Protein AF-A0A973PK80-F1 (afdb_monomer_lite)

Structure (mmCIF, N/CA/C/O backbone):
data_AF-A0A973PK80-F1
#
_entry.id   AF-A0A973PK80-F1
#
loop_
_atom_site.group_PDB
_atom_site.id
_atom_site.type_symbol
_atom_site.label_atom_id
_atom_site.label_alt_id
_atom_site.label_comp_id
_atom_site.label_asym_id
_atom_site.label_entity_id
_atom_site.label_seq_id
_atom_site.pdbx_PDB_ins_code
_atom_site.Cartn_x
_atom_site.Cartn_y
_atom_site.Cartn_z
_atom_site.occupancy
_atom_site.B_iso_or_equiv
_atom_site.auth_seq_id
_atom_site.auth_comp_id
_atom_site.auth_asym_id
_atom_site.auth_atom_id
_atom_site.pdbx_PDB_model_num
ATOM 1 N N . GLU A 1 1 ? 31.446 26.214 47.820 1.00 41.69 1 GLU A N 1
ATOM 2 C CA . GLU A 1 1 ? 30.271 26.637 47.046 1.00 41.69 1 GLU A CA 1
ATOM 3 C C . GLU A 1 1 ? 30.760 26.814 45.630 1.00 41.69 1 GLU A C 1
ATOM 5 O O . GLU A 1 1 ? 31.373 27.825 45.359 1.00 41.69 1 GLU A O 1
ATOM 10 N N . ASP A 1 2 ? 30.634 25.770 44.821 1.00 41.66 2 ASP A N 1
ATOM 11 C CA . ASP A 1 2 ? 30.845 25.788 43.370 1.00 41.66 2 ASP A CA 1
ATOM 12 C C . ASP A 1 2 ? 30.001 24.612 42.856 1.00 41.66 2 ASP A C 1
ATOM 14 O O . ASP A 1 2 ? 30.499 23.523 42.575 1.00 41.66 2 ASP A O 1
ATOM 18 N N . GLU A 1 3 ? 28.677 24.781 42.918 1.00 41.69 3 GLU A N 1
ATOM 19 C CA . GLU A 1 3 ? 27.760 23.924 42.171 1.00 41.69 3 GLU A CA 1
ATOM 20 C C . GLU A 1 3 ? 27.954 24.280 40.699 1.00 41.69 3 GLU A C 1
ATOM 22 O O . GLU A 1 3 ? 27.590 25.367 40.255 1.00 41.69 3 GLU A O 1
ATOM 27 N N . GLU A 1 4 ? 28.604 23.380 39.960 1.00 45.12 4 GLU A N 1
ATOM 28 C CA . GLU A 1 4 ? 28.603 23.399 38.505 1.00 45.12 4 GLU A CA 1
ATOM 29 C C . GLU A 1 4 ? 27.146 23.438 38.035 1.00 45.12 4 GLU A C 1
ATOM 31 O O . GLU A 1 4 ? 26.411 22.455 38.163 1.00 45.12 4 GLU A O 1
ATOM 36 N N . ASP A 1 5 ? 26.740 24.586 37.490 1.00 42.19 5 ASP A N 1
ATOM 37 C CA . ASP A 1 5 ? 25.541 24.742 36.678 1.00 42.19 5 ASP A CA 1
ATOM 38 C C . ASP A 1 5 ? 25.636 23.769 35.492 1.00 42.19 5 ASP A C 1
ATOM 40 O O . ASP A 1 5 ? 26.092 24.099 34.393 1.00 42.19 5 ASP A O 1
ATOM 44 N N . LEU A 1 6 ? 25.206 22.527 35.719 1.00 44.28 6 LEU A N 1
ATOM 45 C CA . LEU A 1 6 ? 24.875 21.573 34.676 1.00 44.28 6 LEU A CA 1
ATOM 46 C C . LEU A 1 6 ? 23.683 22.154 33.920 1.00 44.28 6 LEU A C 1
ATOM 48 O O . LEU A 1 6 ? 22.523 21.897 34.241 1.00 44.28 6 LEU A O 1
ATOM 52 N N . VAL A 1 7 ? 23.987 22.974 32.914 1.00 46.16 7 VAL A N 1
ATOM 53 C CA . VAL A 1 7 ? 23.020 23.473 31.942 1.00 46.16 7 VAL A CA 1
ATOM 54 C C . VAL A 1 7 ? 22.271 22.261 31.398 1.00 46.16 7 VAL A C 1
ATOM 56 O O . VAL A 1 7 ? 22.824 21.434 30.673 1.00 46.16 7 VAL A O 1
ATOM 59 N N . SER A 1 8 ? 21.010 22.119 31.804 1.00 47.19 8 SER A N 1
ATOM 60 C CA . SER A 1 8 ? 20.150 21.035 31.353 1.00 47.19 8 SER A CA 1
ATOM 61 C C . SER A 1 8 ? 19.914 21.186 29.851 1.00 47.19 8 SER A C 1
ATOM 63 O O . SER A 1 8 ? 19.040 21.929 29.410 1.00 47.19 8 SER A O 1
ATOM 65 N N . PHE A 1 9 ? 20.681 20.444 29.052 1.00 51.16 9 PHE A N 1
ATOM 66 C CA . PHE A 1 9 ? 20.492 20.312 27.603 1.00 51.16 9 PHE A CA 1
ATOM 67 C C . PHE A 1 9 ? 19.142 19.661 27.227 1.00 51.16 9 PHE A C 1
ATOM 69 O O . PHE A 1 9 ? 18.830 19.536 26.046 1.00 51.16 9 PHE A O 1
ATOM 76 N N . GLY A 1 10 ? 18.335 19.233 28.207 1.00 47.72 10 GLY A N 1
ATOM 77 C CA . GLY A 1 10 ? 17.053 18.556 27.995 1.00 47.72 10 GLY A CA 1
ATOM 78 C C . GLY A 1 10 ? 15.834 19.477 27.887 1.00 47.72 10 GLY A C 1
ATOM 79 O O . GLY A 1 10 ? 14.754 19.008 27.531 1.00 47.72 10 GLY A O 1
ATOM 80 N N . ALA A 1 11 ? 15.958 20.775 28.180 1.00 49.78 11 ALA A N 1
ATOM 81 C CA . ALA A 1 11 ? 14.825 21.696 28.119 1.00 49.78 11 ALA A CA 1
ATOM 82 C C . ALA A 1 11 ? 14.540 22.134 26.667 1.00 49.78 11 ALA A C 1
ATOM 84 O O . ALA A 1 11 ? 14.967 23.201 26.237 1.00 49.78 11 ALA A O 1
ATOM 85 N N . GLY A 1 12 ? 13.821 21.300 25.904 1.00 65.00 12 GLY A N 1
ATOM 86 C CA . GLY A 1 12 ? 13.266 21.676 24.592 1.00 65.00 12 GLY A CA 1
ATOM 87 C C . GLY A 1 12 ? 13.396 20.652 23.461 1.00 65.00 12 GLY A C 1
ATOM 88 O O . GLY A 1 12 ? 12.870 20.902 22.379 1.00 65.00 12 GLY A O 1
ATOM 89 N N . PHE A 1 13 ? 14.054 19.510 23.680 1.00 70.94 13 PHE A N 1
ATOM 90 C CA . PHE A 1 13 ? 14.245 18.480 22.649 1.00 70.94 13 PHE A CA 1
ATOM 91 C C . PHE A 1 13 ? 13.434 17.211 22.958 1.00 70.94 13 PHE A C 1
ATOM 93 O O . PHE A 1 13 ? 13.422 16.750 24.096 1.00 70.94 13 PHE A O 1
ATOM 100 N N . GLU A 1 14 ? 12.769 16.633 21.945 1.00 74.25 14 GLU A N 1
ATOM 101 C CA . GLU A 1 14 ? 11.955 15.404 22.083 1.00 74.25 14 GLU A CA 1
ATOM 102 C C . GLU A 1 14 ? 12.816 14.148 22.334 1.00 74.25 14 GLU A C 1
ATOM 104 O O . GLU A 1 14 ? 12.336 13.168 22.905 1.00 74.25 14 GLU A O 1
ATOM 109 N N . SER A 1 15 ? 14.091 14.158 21.927 1.00 83.75 15 SER A N 1
ATOM 110 C CA . SER A 1 15 ? 15.011 13.028 22.081 1.00 83.75 15 SER A CA 1
ATOM 111 C C . SER A 1 15 ? 16.488 13.451 22.068 1.00 83.75 15 SER A C 1
ATOM 113 O O . SER A 1 15 ? 16.835 14.548 21.626 1.00 83.75 15 SER A O 1
ATOM 115 N N . VAL A 1 16 ? 17.386 12.547 22.489 1.00 88.62 16 VAL A N 1
ATOM 116 C CA . VAL A 1 16 ? 18.850 12.734 22.365 1.00 88.62 16 VAL A CA 1
ATOM 117 C C . VAL A 1 16 ? 19.260 12.943 20.904 1.00 88.62 16 VAL A C 1
ATOM 119 O O . VAL A 1 16 ? 20.138 13.753 20.617 1.00 88.62 16 VAL A O 1
ATOM 122 N N . LEU A 1 17 ? 18.607 12.246 19.968 1.00 87.88 17 LEU A N 1
ATOM 123 C CA . LEU A 1 17 ? 18.852 12.426 18.538 1.00 87.88 17 LEU A CA 1
ATOM 124 C C . LEU A 1 17 ? 18.519 13.858 18.098 1.00 87.88 17 LEU A C 1
ATOM 126 O O . LEU A 1 17 ? 19.308 14.465 17.377 1.00 87.88 17 LEU A O 1
ATOM 130 N N . ASP A 1 18 ? 17.391 14.406 18.555 1.00 85.25 18 ASP A N 1
ATOM 131 C CA . ASP A 1 18 ? 16.976 15.773 18.219 1.00 85.25 18 ASP A CA 1
ATOM 132 C C . ASP A 1 18 ? 17.912 16.821 18.821 1.00 85.25 18 ASP A C 1
ATOM 134 O O . ASP A 1 18 ? 18.263 17.783 18.139 1.00 85.25 18 ASP A O 1
ATOM 138 N N . ALA A 1 19 ? 18.382 16.599 20.052 1.00 89.12 19 ALA A N 1
ATOM 139 C CA . ALA A 1 19 ? 19.352 17.474 20.710 1.00 89.12 19 ALA A CA 1
ATOM 140 C C . ALA A 1 19 ? 20.706 17.510 19.977 1.00 89.12 19 ALA A C 1
ATOM 142 O O . ALA A 1 19 ? 21.342 18.558 19.886 1.00 89.12 19 ALA A O 1
ATOM 143 N N . LEU A 1 20 ? 21.149 16.376 19.421 1.00 91.44 20 LEU A N 1
ATOM 144 C CA . LEU A 1 20 ? 22.439 16.265 18.731 1.00 91.44 20 LEU A CA 1
ATOM 145 C C . LEU A 1 20 ? 22.381 16.613 17.238 1.00 91.44 20 LEU A C 1
ATOM 147 O O . LEU A 1 20 ? 23.423 16.844 16.621 1.00 91.44 20 LEU A O 1
ATOM 151 N N . ARG A 1 21 ? 21.188 16.676 16.639 1.00 89.38 21 ARG A N 1
ATOM 152 C CA . ARG A 1 21 ? 20.994 16.939 15.205 1.00 89.38 21 ARG A CA 1
ATOM 153 C C . ARG A 1 21 ? 21.652 18.231 14.687 1.00 89.38 21 ARG A C 1
ATOM 155 O O . ARG A 1 21 ? 22.149 18.188 13.563 1.00 89.38 21 ARG A O 1
ATOM 162 N N . PRO A 1 22 ? 21.695 19.355 15.435 1.00 89.62 22 PRO A N 1
ATOM 163 C CA . PRO A 1 22 ? 22.403 20.564 14.998 1.00 89.62 22 PRO A CA 1
ATOM 164 C C . PRO A 1 22 ? 23.932 20.433 15.041 1.00 89.62 22 PRO A C 1
ATOM 166 O O . PRO A 1 22 ? 24.628 21.201 14.383 1.00 89.62 22 PRO A O 1
ATOM 169 N N . LEU A 1 23 ? 24.450 19.489 15.834 1.00 92.06 23 LEU A N 1
ATOM 170 C CA . LEU A 1 23 ? 25.879 19.332 16.119 1.00 92.06 23 LEU A CA 1
ATOM 171 C C . LEU A 1 23 ? 26.538 18.242 15.269 1.00 92.06 23 LEU A C 1
ATOM 173 O O . LEU A 1 23 ? 27.742 18.296 15.024 1.00 92.06 23 LEU A O 1
ATOM 177 N N . LEU A 1 24 ? 25.769 17.243 14.831 1.00 91.94 24 LEU A N 1
ATOM 178 C CA . LEU A 1 24 ? 26.279 16.076 14.118 1.00 91.94 24 LEU A CA 1
ATOM 179 C C . LEU A 1 24 ? 25.750 16.003 12.680 1.00 91.94 24 LEU A C 1
ATOM 181 O O . LEU A 1 24 ? 24.584 16.316 12.423 1.00 91.94 24 LEU A O 1
ATOM 185 N N . PRO A 1 25 ? 26.565 15.524 11.722 1.00 87.94 25 PRO A N 1
ATOM 186 C CA . PRO A 1 25 ? 26.085 15.275 10.373 1.00 87.94 25 PRO A CA 1
ATOM 187 C C . PRO A 1 25 ? 25.025 14.170 10.393 1.00 87.94 25 PRO A C 1
ATOM 189 O O . PRO A 1 25 ? 25.272 13.053 10.845 1.00 87.94 25 PRO A O 1
ATOM 192 N N . THR A 1 26 ? 23.850 14.461 9.841 1.00 86.00 26 THR A N 1
ATOM 193 C CA . THR A 1 26 ? 22.783 13.474 9.667 1.00 86.00 26 THR A CA 1
ATOM 194 C C . THR A 1 26 ? 22.834 12.867 8.269 1.00 86.00 26 THR A C 1
ATOM 196 O O . THR A 1 26 ? 22.989 13.560 7.263 1.00 86.00 26 THR A O 1
ATOM 199 N N . ARG A 1 27 ? 22.726 11.538 8.199 1.00 86.31 27 ARG A N 1
ATOM 200 C CA . ARG A 1 27 ? 22.694 10.776 6.946 1.00 86.31 27 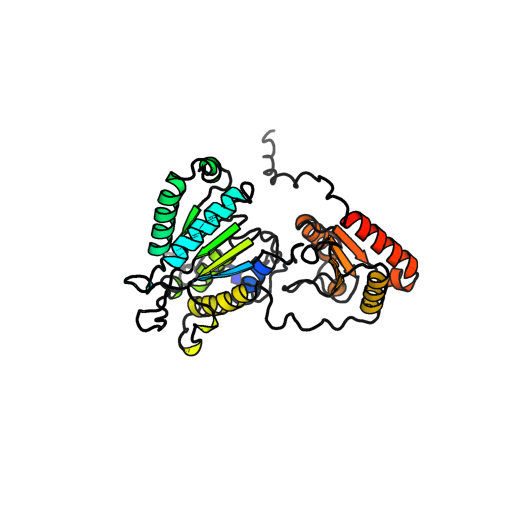ARG A CA 1
ATOM 201 C C . ARG A 1 27 ? 21.333 10.089 6.840 1.00 86.31 27 ARG A C 1
ATOM 203 O O . ARG A 1 27 ? 21.115 9.108 7.545 1.00 86.31 27 ARG A O 1
ATOM 210 N N . PRO A 1 28 ? 20.406 10.602 6.016 1.00 83.19 28 PRO A N 1
ATOM 211 C CA . PRO A 1 28 ? 19.102 9.978 5.874 1.00 83.19 28 PRO A CA 1
ATOM 212 C C . PRO A 1 28 ? 19.219 8.683 5.057 1.00 83.19 28 PRO A C 1
ATOM 214 O O . PRO A 1 28 ? 19.959 8.612 4.071 1.00 83.19 28 PRO A O 1
ATOM 217 N N . LEU A 1 29 ? 18.498 7.650 5.493 1.00 87.62 29 LEU A N 1
ATOM 218 C CA . LEU A 1 29 ? 18.355 6.395 4.761 1.00 87.62 29 LEU A CA 1
ATOM 219 C C . LEU A 1 29 ? 17.142 6.520 3.841 1.00 87.62 29 LEU A C 1
ATOM 221 O O . LEU A 1 29 ? 16.004 6.408 4.283 1.00 87.62 29 LEU A O 1
ATOM 225 N N . ASN A 1 30 ? 17.400 6.794 2.565 1.00 86.06 30 ASN A N 1
ATOM 226 C CA . ASN A 1 30 ? 16.340 7.167 1.626 1.00 86.06 30 ASN A CA 1
ATOM 227 C C . ASN A 1 30 ? 15.716 5.975 0.898 1.00 86.06 30 ASN A C 1
ATOM 229 O O . ASN A 1 30 ? 14.729 6.148 0.204 1.00 86.06 30 ASN A O 1
ATOM 233 N N . TRP A 1 31 ? 16.281 4.776 0.990 1.00 86.62 31 TRP A N 1
ATOM 234 C CA . TRP A 1 31 ? 15.744 3.624 0.270 1.00 86.62 31 TRP A CA 1
ATOM 235 C C . TRP A 1 31 ? 14.711 2.899 1.125 1.00 86.62 31 TRP A C 1
ATOM 237 O O . TRP A 1 31 ? 15.012 2.479 2.243 1.00 86.62 31 TRP A O 1
ATOM 247 N N . HIS A 1 32 ? 13.505 2.734 0.587 1.00 88.56 32 HIS A N 1
ATOM 248 C CA . HIS A 1 32 ? 12.451 1.957 1.230 1.00 88.56 32 HIS A CA 1
ATOM 249 C C . HIS A 1 32 ? 12.506 0.501 0.780 1.00 88.56 32 HIS A C 1
ATOM 251 O O . HIS A 1 32 ? 12.448 0.225 -0.413 1.00 88.56 32 HIS A O 1
ATOM 257 N N . TYR A 1 33 ? 12.583 -0.434 1.730 1.00 86.38 33 TYR A N 1
ATOM 258 C CA . TYR A 1 33 ? 12.758 -1.862 1.435 1.00 86.38 33 TYR A CA 1
ATOM 259 C C . TYR A 1 33 ? 11.607 -2.757 1.884 1.00 86.38 33 TYR A C 1
ATOM 261 O O . TYR A 1 33 ? 11.623 -3.942 1.555 1.00 86.38 33 TYR A O 1
ATOM 269 N N . ARG A 1 34 ? 10.644 -2.231 2.643 1.00 87.81 34 ARG A N 1
ATOM 270 C CA . ARG A 1 34 ? 9.600 -3.046 3.275 1.00 87.81 34 ARG A CA 1
ATOM 271 C C . ARG A 1 34 ? 8.485 -3.426 2.312 1.00 87.81 34 ARG A C 1
ATOM 273 O O . ARG A 1 34 ? 8.057 -4.574 2.285 1.00 87.81 34 ARG A O 1
ATOM 280 N N . SER A 1 35 ? 7.979 -2.445 1.575 1.00 91.69 35 SER A N 1
ATOM 281 C CA . SER A 1 35 ? 6.803 -2.637 0.733 1.00 91.69 35 SER A CA 1
ATOM 282 C C . SER A 1 35 ? 7.201 -3.292 -0.582 1.00 91.69 35 SER A C 1
ATOM 284 O O . SER A 1 35 ? 8.156 -2.869 -1.227 1.00 91.69 35 SER A O 1
ATOM 286 N N . ARG A 1 36 ? 6.438 -4.308 -0.978 1.00 91.75 36 ARG A N 1
ATOM 287 C CA . ARG A 1 36 ? 6.562 -5.011 -2.258 1.00 91.75 36 ARG A CA 1
ATOM 288 C C . ARG A 1 36 ? 6.049 -4.186 -3.437 1.00 91.75 36 ARG A C 1
ATOM 290 O O . ARG A 1 36 ? 6.305 -4.521 -4.587 1.00 91.75 36 ARG A O 1
ATOM 297 N N . ASP A 1 37 ? 5.311 -3.127 -3.137 1.00 92.50 37 ASP A N 1
ATOM 298 C CA . ASP A 1 37 ? 4.784 -2.181 -4.099 1.00 92.50 37 ASP A CA 1
ATOM 299 C C . ASP A 1 37 ? 4.819 -0.780 -3.485 1.00 92.50 37 ASP A C 1
ATOM 301 O O . ASP A 1 37 ? 4.370 -0.555 -2.354 1.00 92.50 37 ASP A O 1
ATOM 305 N N . GLU A 1 38 ? 5.379 0.171 -4.223 1.00 92.44 38 GLU A N 1
ATOM 306 C CA . GLU A 1 38 ? 5.510 1.559 -3.789 1.00 92.44 38 GLU A CA 1
ATOM 307 C C . GLU A 1 38 ? 4.178 2.234 -3.444 1.00 92.44 38 GLU A C 1
ATOM 309 O O . GLU A 1 38 ? 4.178 3.144 -2.617 1.00 92.44 38 GLU A O 1
ATOM 314 N N . ARG A 1 39 ? 3.032 1.787 -3.982 1.00 93.62 39 ARG A N 1
ATOM 315 C CA . ARG A 1 39 ? 1.720 2.376 -3.660 1.00 93.62 39 ARG A CA 1
ATOM 316 C C . ARG A 1 39 ? 1.372 2.267 -2.176 1.00 93.62 39 ARG A C 1
ATOM 318 O O . ARG A 1 39 ? 0.585 3.070 -1.681 1.00 93.62 39 ARG A O 1
ATOM 325 N N . LEU A 1 40 ? 1.969 1.328 -1.443 1.00 94.62 40 LEU A N 1
ATOM 326 C CA . LEU A 1 40 ? 1.780 1.200 0.008 1.00 94.62 40 LEU A CA 1
ATOM 327 C C . LEU A 1 40 ? 2.495 2.292 0.812 1.00 94.62 40 LEU A C 1
ATOM 329 O O . LEU A 1 40 ? 2.161 2.514 1.971 1.00 94.62 40 LEU A O 1
ATOM 333 N N . VAL A 1 41 ? 3.477 2.973 0.219 1.00 93.44 41 VAL A N 1
ATOM 334 C CA . VAL A 1 41 ? 4.292 3.989 0.899 1.00 93.44 41 VAL A CA 1
ATOM 335 C C . VAL A 1 41 ? 4.278 5.341 0.186 1.00 93.44 41 VAL A C 1
ATOM 337 O O . VAL A 1 41 ? 4.634 6.335 0.806 1.00 93.44 41 VAL A O 1
ATOM 340 N N . ALA A 1 42 ? 3.849 5.428 -1.076 1.00 92.62 42 ALA A N 1
ATOM 341 C CA . ALA A 1 42 ? 3.925 6.656 -1.870 1.00 92.62 42 ALA A CA 1
ATOM 342 C C . ALA A 1 42 ? 3.165 7.821 -1.219 1.00 92.62 42 ALA A C 1
ATOM 344 O O . ALA A 1 42 ? 3.730 8.903 -1.078 1.00 92.62 42 ALA A O 1
ATOM 345 N N . PHE A 1 43 ? 1.956 7.571 -0.706 1.00 93.75 43 PHE A N 1
ATOM 346 C CA . PHE A 1 43 ? 1.193 8.569 0.050 1.00 93.75 43 PHE A CA 1
ATOM 347 C C . PHE A 1 43 ? 1.974 9.113 1.252 1.00 93.75 43 PHE A C 1
ATOM 349 O O . PHE A 1 43 ? 2.135 10.322 1.414 1.00 93.75 43 PHE A O 1
ATOM 356 N N . SER A 1 44 ? 2.509 8.212 2.076 1.00 93.00 44 SER A N 1
ATOM 357 C CA . SER A 1 44 ? 3.341 8.558 3.226 1.00 93.00 44 SER A CA 1
ATOM 358 C C . SER A 1 44 ? 4.605 9.303 2.813 1.00 93.00 44 SER A C 1
ATOM 360 O O . SER A 1 44 ? 4.984 10.279 3.455 1.00 93.00 44 SER A O 1
ATOM 362 N N . ASN A 1 45 ? 5.259 8.863 1.738 1.00 92.25 45 ASN A N 1
ATOM 363 C CA . ASN A 1 45 ? 6.460 9.488 1.205 1.00 92.25 45 ASN A CA 1
ATOM 364 C C . ASN A 1 45 ? 6.198 10.953 0.845 1.00 92.25 45 ASN A C 1
ATOM 366 O O . ASN A 1 45 ? 6.943 11.828 1.275 1.00 92.25 45 ASN A O 1
ATOM 370 N N . GLU A 1 46 ? 5.109 11.220 0.130 1.00 91.44 46 GLU A N 1
ATOM 371 C CA . GLU A 1 46 ? 4.691 12.565 -0.257 1.00 91.44 46 GLU A CA 1
ATOM 372 C C . GLU A 1 46 ? 4.340 13.437 0.958 1.00 91.44 46 GLU A C 1
ATOM 374 O O . GLU A 1 46 ? 4.915 14.510 1.135 1.00 91.44 46 GLU A O 1
ATOM 379 N N . HIS A 1 47 ? 3.460 12.955 1.840 1.00 90.50 47 HIS A N 1
ATOM 380 C CA . HIS A 1 47 ? 2.862 13.782 2.894 1.00 90.50 47 HIS A CA 1
ATOM 381 C C . HIS A 1 47 ? 3.717 13.898 4.166 1.00 90.50 47 HIS A C 1
ATOM 383 O O . HIS A 1 47 ? 3.553 14.849 4.929 1.00 90.50 47 HIS A O 1
ATOM 389 N N . ILE A 1 48 ? 4.609 12.936 4.428 1.00 89.19 48 ILE A N 1
ATOM 390 C CA . ILE A 1 48 ? 5.391 12.856 5.677 1.00 89.19 48 ILE A CA 1
ATOM 391 C C . ILE A 1 48 ? 6.890 13.014 5.424 1.00 89.19 48 ILE A C 1
ATOM 393 O O . ILE A 1 48 ? 7.577 13.669 6.206 1.00 89.19 48 ILE A O 1
ATOM 397 N N . TYR A 1 49 ? 7.409 12.425 4.344 1.00 88.31 49 TYR A N 1
ATOM 398 C CA . TYR A 1 49 ? 8.847 12.410 4.052 1.00 88.31 49 TYR A CA 1
ATOM 399 C C . TYR A 1 49 ? 9.260 13.421 2.971 1.00 88.31 49 TYR A C 1
ATOM 401 O O . TYR A 1 49 ? 10.432 13.462 2.596 1.00 88.31 49 TYR A O 1
ATOM 409 N N . GLY A 1 50 ? 8.329 14.239 2.465 1.00 87.56 50 GLY A N 1
ATOM 410 C CA . GLY A 1 50 ? 8.600 15.256 1.443 1.00 87.56 50 GLY A CA 1
ATOM 411 C C . GLY A 1 50 ? 9.120 14.676 0.124 1.00 87.56 50 GLY A C 1
ATOM 412 O O . GLY A 1 50 ? 9.937 15.304 -0.544 1.00 87.56 50 GLY A O 1
ATOM 413 N N . GLY A 1 51 ? 8.722 13.445 -0.210 1.00 87.38 51 GLY A N 1
ATOM 414 C CA . GLY A 1 51 ? 9.166 12.725 -1.405 1.00 87.38 51 GLY A CA 1
ATOM 415 C C . GLY A 1 51 ? 10.618 12.239 -1.352 1.00 87.38 51 GLY A C 1
ATOM 416 O O . GLY A 1 51 ? 11.160 11.832 -2.378 1.00 87.38 51 GLY A O 1
ATOM 417 N N . ALA A 1 52 ? 11.273 12.282 -0.186 1.00 87.31 52 ALA A N 1
ATOM 418 C CA . ALA A 1 52 ? 12.691 11.950 -0.061 1.00 87.31 52 ALA A CA 1
ATOM 419 C C . ALA A 1 52 ? 13.000 10.449 -0.203 1.00 87.31 52 ALA A C 1
ATOM 421 O O . ALA A 1 52 ? 14.161 10.097 -0.439 1.00 87.31 52 ALA A O 1
ATOM 422 N N . LEU A 1 53 ? 12.007 9.565 -0.037 1.00 89.31 53 LEU A N 1
ATOM 423 C CA . LEU A 1 53 ? 12.219 8.126 -0.152 1.00 89.31 53 LEU A CA 1
ATOM 424 C C . LEU A 1 53 ? 12.249 7.684 -1.620 1.00 89.31 53 LEU A C 1
ATOM 426 O O . LEU A 1 53 ? 11.325 7.940 -2.394 1.00 89.31 53 LEU A O 1
ATOM 430 N N . THR A 1 54 ? 13.287 6.936 -1.975 1.00 87.81 54 THR A N 1
ATOM 431 C CA . THR A 1 54 ? 13.351 6.128 -3.189 1.00 87.81 54 THR A CA 1
ATOM 432 C C . THR A 1 54 ? 12.517 4.870 -2.977 1.00 87.81 54 THR A C 1
ATOM 434 O O . THR A 1 54 ? 12.761 4.091 -2.051 1.00 87.81 54 THR A O 1
ATOM 437 N N . THR A 1 55 ? 11.535 4.680 -3.849 1.00 90.06 55 THR A N 1
ATOM 438 C CA . THR A 1 55 ? 10.575 3.572 -3.832 1.00 90.06 55 THR A CA 1
ATOM 439 C C . THR A 1 55 ? 10.542 2.931 -5.214 1.00 90.06 55 THR A C 1
ATOM 441 O O . THR A 1 55 ? 10.979 3.550 -6.181 1.00 90.06 55 THR A O 1
ATOM 444 N N . PHE A 1 56 ? 10.109 1.675 -5.296 1.00 90.12 56 PHE A N 1
ATOM 445 C CA . PHE A 1 56 ? 10.142 0.904 -6.534 1.00 90.12 56 PHE A CA 1
ATOM 446 C C . PHE A 1 56 ? 8.773 0.270 -6.804 1.00 90.12 56 PHE A C 1
ATOM 448 O O . PHE A 1 56 ? 8.137 -0.224 -5.864 1.00 90.12 56 PHE A O 1
ATOM 455 N N . PRO A 1 57 ? 8.313 0.258 -8.065 1.00 91.19 57 PRO A N 1
ATOM 456 C CA . PRO A 1 57 ? 7.034 -0.336 -8.419 1.00 91.19 57 PRO A CA 1
ATOM 457 C C . PRO A 1 57 ? 7.036 -1.853 -8.218 1.00 91.19 57 PRO A C 1
ATOM 459 O O . PRO A 1 57 ? 8.025 -2.534 -8.499 1.00 91.19 57 PRO A O 1
ATOM 462 N N . GLY A 1 58 ? 5.897 -2.390 -7.783 1.00 91.44 58 GLY A N 1
ATOM 463 C CA . GLY A 1 58 ? 5.666 -3.831 -7.731 1.00 91.44 58 GLY A CA 1
ATOM 464 C C . GLY A 1 58 ? 5.322 -4.415 -9.105 1.00 91.44 58 GLY A C 1
ATOM 465 O O . GLY A 1 58 ? 4.925 -3.703 -10.029 1.00 91.44 58 GLY A O 1
ATOM 466 N N . VAL A 1 59 ? 5.425 -5.738 -9.233 1.00 89.81 59 VAL A N 1
ATOM 467 C CA . VAL A 1 59 ? 5.123 -6.471 -10.479 1.00 89.81 59 VAL A CA 1
ATOM 468 C C . VAL A 1 59 ? 3.628 -6.622 -10.775 1.00 89.81 59 VAL A C 1
ATOM 470 O O . VAL A 1 59 ? 3.256 -6.992 -11.883 1.00 89.81 59 VAL A O 1
ATOM 473 N N . SER A 1 60 ? 2.747 -6.355 -9.809 1.00 85.56 60 SER A N 1
ATOM 474 C CA . SER A 1 60 ? 1.296 -6.497 -9.975 1.00 85.56 60 SER A CA 1
ATOM 475 C C . SER A 1 60 ? 0.616 -5.137 -9.998 1.00 85.56 60 SER A C 1
ATOM 477 O O . SER A 1 60 ? 0.767 -4.347 -9.074 1.00 85.56 60 SER A O 1
ATOM 479 N N . ARG A 1 61 ? -0.226 -4.885 -10.999 1.00 78.62 61 ARG A N 1
ATOM 480 C CA . ARG A 1 61 ? -1.128 -3.726 -11.025 1.00 78.62 61 ARG A CA 1
ATOM 481 C C . ARG A 1 61 ? -2.337 -3.908 -10.107 1.00 78.62 61 ARG A C 1
ATOM 483 O O . ARG A 1 61 ? -2.841 -2.916 -9.582 1.00 78.62 61 ARG A O 1
ATOM 490 N N . GLY A 1 62 ? -2.764 -5.145 -9.858 1.00 77.19 62 GLY A N 1
ATOM 491 C CA . GLY A 1 62 ? -3.953 -5.458 -9.064 1.00 77.19 62 GLY A CA 1
ATOM 492 C C . GLY A 1 62 ? -3.691 -5.684 -7.569 1.00 77.19 62 GLY A C 1
ATOM 493 O O . GLY A 1 62 ? -2.612 -6.125 -7.174 1.00 77.19 62 GLY A O 1
ATOM 494 N N . ASP A 1 63 ? -4.726 -5.418 -6.760 1.00 76.69 63 ASP A N 1
ATOM 495 C CA . ASP A 1 63 ? -4.930 -5.886 -5.369 1.00 76.69 63 ASP A CA 1
ATOM 496 C C . ASP A 1 63 ? -3.859 -5.506 -4.321 1.00 76.69 63 ASP A C 1
ATOM 498 O O . ASP A 1 63 ? -3.781 -6.124 -3.258 1.00 76.69 63 ASP A O 1
ATOM 502 N N . CYS A 1 64 ? -3.033 -4.494 -4.605 1.00 90.50 64 CYS A N 1
ATOM 503 C CA . CYS A 1 64 ? -2.065 -3.951 -3.647 1.00 90.50 64 CYS A CA 1
ATOM 504 C C . CYS A 1 64 ? -2.729 -2.999 -2.644 1.00 90.50 64 CYS A C 1
ATOM 506 O O . CYS A 1 64 ? -2.611 -3.180 -1.437 1.00 90.50 64 CYS A O 1
ATOM 508 N N . LEU A 1 65 ? -3.451 -1.990 -3.131 1.00 93.69 65 LEU A N 1
ATOM 509 C CA . LEU A 1 65 ? -4.188 -1.043 -2.301 1.00 93.69 65 LEU A CA 1
ATOM 510 C C . LEU A 1 65 ? -5.622 -0.974 -2.808 1.00 93.69 65 LEU A C 1
ATOM 512 O O . LEU A 1 65 ? -5.848 -0.732 -3.992 1.00 93.69 65 LEU A O 1
ATOM 516 N N . ARG A 1 66 ? -6.586 -1.198 -1.918 1.00 94.12 66 ARG A N 1
ATOM 517 C CA . ARG A 1 66 ? -8.009 -1.109 -2.258 1.00 94.12 66 ARG A CA 1
ATOM 518 C C . ARG A 1 66 ? -8.806 -0.458 -1.144 1.00 94.12 66 ARG A C 1
ATOM 520 O O . ARG A 1 66 ? -8.500 -0.637 0.035 1.00 94.12 66 ARG A O 1
ATOM 527 N N . HIS A 1 67 ? -9.877 0.220 -1.532 1.00 96.81 67 HIS A N 1
ATOM 528 C CA . HIS A 1 67 ? -10.841 0.810 -0.617 1.00 96.81 67 HIS A CA 1
ATOM 529 C C . HIS A 1 67 ? -12.200 0.123 -0.758 1.00 96.81 67 HIS A C 1
ATOM 531 O O . HIS A 1 67 ? -12.793 0.100 -1.833 1.00 96.81 67 HIS A O 1
ATOM 537 N N . VAL A 1 68 ? -12.680 -0.461 0.336 1.00 97.62 68 VAL A N 1
ATOM 538 C CA . VAL A 1 68 ? -13.988 -1.102 0.450 1.00 97.62 68 VAL A CA 1
ATOM 539 C C . VAL A 1 68 ? -14.900 -0.178 1.247 1.00 97.62 68 VAL A C 1
ATOM 541 O O . VAL A 1 68 ? -14.749 -0.040 2.462 1.00 97.62 68 VAL A O 1
ATOM 544 N N . VAL A 1 69 ? -15.856 0.440 0.555 1.00 97.44 69 VAL A N 1
ATOM 545 C CA . VAL A 1 69 ? -16.882 1.274 1.185 1.00 97.44 69 VAL A CA 1
ATOM 546 C C . VAL A 1 69 ? -18.123 0.430 1.450 1.00 97.44 69 VAL A C 1
ATOM 548 O O . VAL A 1 69 ? -18.692 -0.147 0.523 1.00 97.44 69 VAL A O 1
ATOM 551 N N . VAL A 1 70 ? -18.552 0.359 2.707 1.00 96.75 70 VAL A N 1
ATOM 552 C CA . VAL A 1 70 ? -19.763 -0.358 3.123 1.00 96.75 70 VAL A CA 1
ATOM 553 C C . VAL A 1 70 ? -20.901 0.601 3.455 1.00 96.75 70 VAL A C 1
ATOM 555 O O . VAL A 1 70 ? -20.687 1.731 3.884 1.00 96.75 70 VAL A O 1
ATOM 558 N N . ALA A 1 71 ? -22.140 0.151 3.278 1.00 91.81 71 ALA A N 1
ATOM 559 C CA . ALA A 1 71 ? -23.301 0.942 3.661 1.00 91.81 71 ALA A CA 1
ATOM 560 C C . ALA A 1 71 ? -23.506 0.892 5.183 1.00 91.81 71 ALA A C 1
ATOM 562 O O . ALA A 1 71 ? -23.623 -0.183 5.770 1.00 91.81 71 ALA A O 1
ATOM 563 N N . GLN A 1 72 ? -23.592 2.055 5.827 1.00 88.12 72 GLN A N 1
ATOM 564 C CA . GLN A 1 72 ? -23.923 2.133 7.247 1.00 88.12 72 GLN A CA 1
ATOM 565 C C . GLN A 1 72 ? -25.408 1.816 7.483 1.00 88.12 72 GLN A C 1
ATOM 567 O O . GLN A 1 72 ? -26.291 2.469 6.927 1.00 88.12 72 GLN A O 1
ATOM 572 N N . SER A 1 73 ? -25.686 0.864 8.373 1.00 83.19 73 SER A N 1
ATOM 573 C CA . SER A 1 73 ? -27.040 0.597 8.867 1.00 83.19 73 SER A CA 1
ATOM 574 C C . SER A 1 73 ? -27.505 1.673 9.855 1.00 83.19 73 SER A C 1
ATOM 576 O O . SER A 1 73 ? -26.707 2.241 10.603 1.00 83.19 73 SER A O 1
ATOM 578 N N . ALA A 1 74 ? -28.813 1.927 9.911 1.00 77.88 74 ALA A N 1
ATOM 579 C CA . ALA A 1 74 ? -29.390 2.787 10.941 1.00 77.88 74 ALA A CA 1
ATOM 580 C C . ALA A 1 74 ? -29.299 2.115 12.322 1.00 77.88 74 ALA A C 1
ATOM 582 O O . ALA A 1 74 ? -29.565 0.922 12.459 1.00 77.88 74 ALA A O 1
ATOM 583 N N . GLY A 1 75 ? -28.942 2.878 13.356 1.00 77.19 75 GLY A N 1
ATOM 584 C CA . GLY A 1 75 ? -28.930 2.381 14.731 1.00 77.19 75 GLY A CA 1
ATOM 585 C C . GLY A 1 75 ? -28.019 3.182 15.663 1.00 77.19 75 GLY A C 1
ATOM 586 O O . GLY A 1 75 ? -27.164 3.939 15.198 1.00 77.19 75 GLY A O 1
ATOM 587 N N . PRO A 1 76 ? -28.185 3.032 16.986 1.00 77.50 76 PRO A N 1
ATOM 588 C CA . PRO A 1 76 ? -27.348 3.715 17.964 1.00 77.50 76 PRO A CA 1
ATOM 58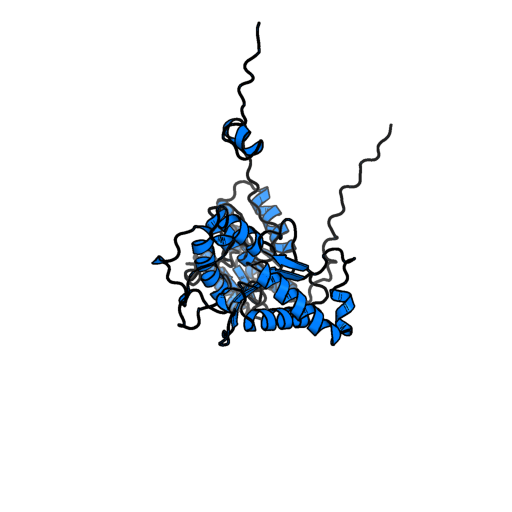9 C C . PRO A 1 76 ? -25.899 3.210 17.920 1.00 77.50 76 PRO A C 1
ATOM 591 O O . PRO A 1 76 ? -25.634 2.030 17.690 1.00 77.50 76 PRO A O 1
ATOM 594 N N . GLY A 1 77 ? -24.943 4.108 18.171 1.00 80.25 77 GLY A N 1
ATOM 595 C CA . GLY A 1 77 ? -23.531 3.761 18.356 1.00 80.25 77 GLY A CA 1
ATOM 596 C C . GLY A 1 77 ? -22.733 3.463 17.084 1.00 80.25 77 GLY A C 1
ATOM 597 O O . GLY A 1 77 ? -21.542 3.160 17.214 1.00 80.25 77 GLY A O 1
ATOM 598 N N . GLN A 1 78 ? -23.348 3.587 15.900 1.00 85.88 78 GLN A N 1
ATOM 599 C CA . GLN A 1 78 ? -22.692 3.447 14.590 1.00 85.88 78 GLN A CA 1
ATOM 600 C C . GLN A 1 78 ? -21.661 4.556 14.338 1.00 85.88 78 GLN A C 1
ATOM 602 O O . GLN A 1 78 ? -20.697 4.354 13.616 1.00 85.88 78 GLN A O 1
ATOM 607 N N . GLU A 1 79 ? -21.814 5.709 14.988 1.00 81.94 79 GLU A N 1
ATOM 608 C CA . GLU A 1 79 ? -20.959 6.890 14.800 1.00 81.94 79 GLU A CA 1
ATOM 609 C C . GLU A 1 79 ? -19.502 6.627 15.219 1.00 81.94 79 GLU A C 1
ATOM 611 O O . GLU A 1 79 ? -18.572 7.188 14.646 1.00 81.94 79 GLU A O 1
ATOM 616 N N . ALA A 1 80 ? -19.309 5.753 16.213 1.00 84.81 80 ALA A N 1
ATOM 617 C CA . ALA A 1 80 ? -18.006 5.427 16.794 1.00 84.81 80 ALA A CA 1
ATOM 618 C C . ALA A 1 80 ? -17.506 4.013 16.452 1.00 84.81 80 ALA A C 1
ATOM 620 O O . ALA A 1 80 ? -16.379 3.663 16.804 1.00 84.81 80 ALA A O 1
ATOM 621 N N . SER A 1 81 ? -18.365 3.169 15.876 1.00 93.25 81 SER A N 1
ATOM 622 C CA . SER A 1 81 ? -18.020 1.829 15.399 1.00 93.25 81 SER A CA 1
ATOM 623 C C . SER A 1 81 ? -19.153 1.335 14.493 1.00 93.25 81 SER A C 1
ATOM 625 O O . SER A 1 81 ? -20.231 0.976 14.973 1.00 93.25 81 SER A O 1
ATOM 627 N N . VAL A 1 82 ? -18.940 1.344 13.180 1.00 94.69 82 VAL A N 1
ATOM 628 C CA . VAL A 1 82 ? -19.956 0.906 12.213 1.00 94.69 82 VAL A CA 1
ATOM 629 C C . VAL A 1 82 ? -20.019 -0.616 12.154 1.00 94.69 82 VAL A C 1
ATOM 631 O O . VAL A 1 82 ? -19.002 -1.289 12.027 1.00 94.69 82 VAL A O 1
ATOM 634 N N . THR A 1 83 ? -21.227 -1.170 12.239 1.00 95.50 83 THR A N 1
ATOM 635 C CA . THR A 1 83 ? -21.450 -2.628 12.285 1.00 95.50 83 THR A CA 1
ATOM 636 C C . THR A 1 83 ? -21.125 -3.286 10.953 1.00 95.50 83 THR A C 1
ATOM 638 O O . THR A 1 83 ? -20.360 -4.235 10.931 1.00 95.50 83 THR A O 1
ATOM 641 N N . ALA A 1 84 ? -21.567 -2.688 9.844 1.00 96.38 84 ALA A N 1
ATOM 642 C CA . ALA A 1 84 ? -21.227 -3.172 8.509 1.00 96.38 84 ALA A CA 1
ATOM 643 C C . ALA A 1 84 ? -19.709 -3.185 8.235 1.00 96.38 84 ALA A C 1
ATOM 645 O O . ALA A 1 84 ? -19.237 -4.014 7.463 1.00 96.38 84 ALA A O 1
ATOM 646 N N . GLU A 1 85 ? -18.934 -2.284 8.859 1.00 97.56 85 GLU A N 1
ATOM 647 C CA . GLU A 1 85 ? -17.468 -2.327 8.766 1.00 97.56 85 GLU A CA 1
ATOM 648 C C . GLU A 1 85 ? -16.909 -3.521 9.544 1.00 97.56 85 GLU A C 1
ATOM 650 O O . GLU A 1 85 ? -16.073 -4.240 9.010 1.00 97.56 85 GLU A O 1
ATOM 655 N N . VAL A 1 86 ? -17.406 -3.772 10.763 1.00 98.25 86 VAL A N 1
ATOM 656 C CA . VAL A 1 86 ? -17.023 -4.950 11.563 1.00 98.25 86 VAL A CA 1
ATOM 657 C C . VAL A 1 86 ? -17.293 -6.240 10.790 1.00 98.25 86 VAL A C 1
ATOM 659 O O . VAL A 1 86 ? -16.380 -7.046 10.631 1.00 98.25 86 VAL A O 1
ATOM 662 N N . ASP A 1 87 ? -18.508 -6.399 10.267 1.00 97.88 87 ASP A N 1
ATOM 663 C CA . ASP A 1 87 ? -18.920 -7.601 9.538 1.00 97.88 87 ASP A CA 1
ATOM 664 C C . ASP A 1 87 ? -18.041 -7.804 8.298 1.00 97.88 87 ASP A C 1
ATOM 666 O O . ASP A 1 87 ? -17.471 -8.875 8.089 1.00 97.88 87 ASP A O 1
ATOM 670 N N . ARG A 1 88 ? -17.814 -6.732 7.524 1.00 98.62 88 ARG A N 1
ATOM 671 C CA . ARG A 1 88 ? -16.974 -6.810 6.327 1.00 98.62 88 ARG A CA 1
ATOM 672 C C . ARG A 1 88 ? -15.517 -7.131 6.645 1.00 98.62 88 ARG A C 1
ATOM 674 O O . ARG A 1 88 ? -14.874 -7.831 5.865 1.00 98.62 88 ARG A O 1
ATOM 681 N N . VAL A 1 89 ? -14.978 -6.612 7.747 1.00 98.75 89 VAL A N 1
ATOM 682 C CA . VAL A 1 89 ? -13.621 -6.944 8.200 1.00 98.75 89 VAL A CA 1
ATOM 683 C C . VAL A 1 89 ? -13.530 -8.421 8.571 1.00 98.75 89 VAL A C 1
ATOM 685 O O . VAL A 1 89 ? -12.572 -9.066 8.157 1.00 98.75 89 VAL A O 1
ATOM 688 N N . VAL A 1 90 ? -14.517 -8.970 9.288 1.00 98.69 90 VAL A N 1
ATOM 689 C CA . VAL A 1 90 ? -14.557 -10.404 9.618 1.00 98.69 90 VAL A CA 1
ATOM 690 C C . VAL A 1 90 ? -14.570 -11.246 8.344 1.00 98.69 90 VAL A C 1
ATOM 692 O O . VAL A 1 90 ? -13.723 -12.125 8.204 1.00 98.69 90 VAL A O 1
ATOM 695 N N . ASP A 1 91 ? -15.430 -10.924 7.375 1.00 98.56 91 ASP A N 1
ATOM 696 C CA . ASP A 1 91 ? -15.473 -11.634 6.090 1.00 98.56 91 ASP A CA 1
ATOM 697 C C . ASP A 1 91 ? -14.113 -11.608 5.379 1.00 98.56 91 ASP A C 1
ATOM 699 O O . ASP A 1 91 ? -13.608 -12.640 4.944 1.00 98.56 91 ASP A O 1
ATOM 703 N N . LEU A 1 92 ? -13.478 -10.432 5.306 1.00 98.62 92 LEU A N 1
ATOM 704 C CA . LEU A 1 92 ? -12.165 -10.267 4.678 1.00 98.62 92 LEU A CA 1
ATOM 705 C C . LEU A 1 92 ? -11.063 -11.073 5.377 1.00 98.62 92 LEU A C 1
ATOM 707 O O . LEU A 1 92 ? -10.162 -11.575 4.704 1.00 98.62 92 LEU A O 1
ATOM 711 N N . VAL A 1 93 ? -11.118 -11.182 6.706 1.00 98.75 93 VAL A N 1
ATOM 712 C CA . VAL A 1 93 ? -10.178 -11.992 7.490 1.00 98.75 93 VAL A CA 1
ATOM 713 C C . VAL A 1 93 ? -10.358 -13.477 7.171 1.00 98.75 93 VAL A C 1
ATOM 715 O O . VAL A 1 93 ? -9.372 -14.161 6.900 1.00 98.75 93 VAL A O 1
ATOM 718 N N . LEU A 1 94 ? -11.600 -13.970 7.146 1.00 98.44 94 LEU A N 1
ATOM 719 C CA . LEU A 1 94 ? -11.897 -15.370 6.825 1.00 98.44 94 LEU A CA 1
ATOM 720 C C . LEU A 1 94 ? -11.527 -15.709 5.373 1.00 98.44 94 LEU A C 1
ATOM 722 O O . LEU A 1 94 ? -10.928 -16.752 5.113 1.00 98.44 94 LEU A O 1
ATOM 726 N N . ASP A 1 95 ? -11.834 -14.818 4.428 1.00 98.06 95 ASP A N 1
ATOM 727 C CA . ASP A 1 95 ? -11.463 -14.966 3.018 1.00 98.06 95 ASP A CA 1
ATOM 728 C C . ASP A 1 95 ? -9.943 -15.031 2.843 1.00 98.06 95 ASP A C 1
ATOM 730 O O . ASP A 1 95 ? -9.438 -15.860 2.083 1.00 98.06 95 ASP A O 1
ATOM 734 N N . HIS A 1 96 ? -9.197 -14.186 3.562 1.00 97.94 96 HIS A N 1
ATOM 735 C CA . HIS A 1 96 ? -7.735 -14.206 3.536 1.00 97.94 96 HIS A CA 1
ATOM 736 C C . HIS A 1 96 ? -7.180 -15.512 4.100 1.00 97.94 96 HIS A C 1
ATOM 738 O O . HIS A 1 96 ? -6.360 -16.143 3.438 1.00 97.94 96 HIS A O 1
ATOM 744 N N . ALA A 1 97 ? -7.654 -15.953 5.268 1.00 97.69 97 ALA A N 1
ATOM 745 C CA . ALA A 1 97 ? -7.204 -17.201 5.884 1.00 97.69 97 ALA A CA 1
ATOM 746 C C . ALA A 1 97 ? -7.425 -18.419 4.964 1.00 97.69 97 ALA A C 1
ATOM 748 O O . ALA A 1 97 ? -6.593 -19.321 4.926 1.00 97.69 97 ALA A O 1
ATOM 749 N N . ARG A 1 98 ? -8.507 -18.426 4.168 1.00 97.38 98 ARG A N 1
ATOM 750 C CA . ARG A 1 98 ? -8.795 -19.486 3.182 1.00 97.38 98 ARG A CA 1
ATOM 751 C C . ARG A 1 98 ? -7.944 -19.384 1.921 1.00 97.38 98 ARG A C 1
ATOM 753 O O . ARG A 1 98 ? -7.416 -20.385 1.449 1.00 97.38 98 ARG A O 1
ATOM 760 N N . ALA A 1 99 ? -7.863 -18.192 1.333 1.00 96.69 99 ALA A N 1
ATOM 761 C CA . ALA A 1 99 ? -7.263 -18.005 0.014 1.00 96.69 99 ALA A CA 1
ATOM 762 C C . ALA A 1 99 ? -5.740 -17.821 0.061 1.00 96.69 99 ALA A C 1
ATOM 764 O O . ALA A 1 99 ? -5.065 -18.061 -0.939 1.00 96.69 99 ALA A O 1
ATOM 765 N N . ARG A 1 100 ? -5.201 -17.342 1.189 1.00 95.44 100 ARG A N 1
ATOM 766 C CA . ARG A 1 100 ? -3.793 -16.952 1.354 1.00 95.44 100 ARG A CA 1
ATOM 767 C C . ARG A 1 100 ? -3.243 -17.327 2.741 1.00 95.44 100 ARG A C 1
ATOM 769 O O . ARG A 1 100 ? -2.674 -16.468 3.412 1.00 95.44 100 ARG A O 1
ATOM 776 N N . PRO A 1 101 ? -3.340 -18.599 3.175 1.00 95.06 101 PRO A N 1
ATOM 777 C CA . PRO A 1 101 ? -2.885 -19.013 4.506 1.00 95.06 101 PRO A CA 1
ATOM 778 C C . PRO A 1 101 ? -1.376 -18.816 4.739 1.00 95.06 101 PRO A C 1
ATOM 780 O O . PRO A 1 101 ? -0.938 -18.789 5.883 1.00 95.06 101 PRO A O 1
ATOM 783 N N . GLY A 1 102 ? -0.579 -18.678 3.672 1.00 94.81 102 GLY A N 1
ATOM 784 C CA . GLY A 1 102 ? 0.859 -18.399 3.752 1.00 94.81 102 GLY A CA 1
ATOM 785 C C . GLY A 1 102 ? 1.240 -16.917 3.872 1.00 94.81 102 GLY A C 1
ATOM 786 O O . GLY A 1 102 ? 2.410 -16.638 4.109 1.00 94.81 102 GLY A O 1
ATOM 787 N N . GLU A 1 103 ? 0.302 -15.976 3.698 1.00 95.75 103 GLU A N 1
ATOM 788 C CA . GLU A 1 103 ? 0.545 -14.534 3.884 1.00 95.75 103 GLU A CA 1
ATOM 789 C C . GLU A 1 103 ? 0.087 -14.115 5.291 1.00 95.75 103 GLU A C 1
ATOM 791 O O . GLU A 1 103 ? -1.075 -14.326 5.653 1.00 95.75 103 GLU A O 1
ATOM 796 N N . SER A 1 104 ? 0.957 -13.471 6.075 1.00 97.81 104 SER A N 1
ATOM 797 C CA . SER A 1 104 ? 0.590 -12.985 7.411 1.00 97.81 104 SER A CA 1
ATOM 798 C C . SER A 1 104 ? -0.445 -11.848 7.330 1.00 97.81 104 SER A C 1
ATOM 800 O O . SER A 1 104 ? -0.425 -11.031 6.406 1.00 97.81 104 SER A O 1
ATOM 802 N N . LEU A 1 105 ? -1.375 -11.775 8.292 1.00 98.50 105 LEU A N 1
ATOM 803 C CA . LEU A 1 105 ? -2.472 -10.794 8.290 1.00 98.50 105 LEU A CA 1
ATOM 804 C C . LEU A 1 105 ? -2.554 -10.020 9.606 1.00 98.50 105 LEU A C 1
ATOM 806 O O . LEU A 1 105 ? -2.416 -10.586 10.688 1.00 98.50 105 LEU A O 1
ATOM 810 N N . GLY A 1 106 ? -2.835 -8.722 9.512 1.00 98.19 106 GLY A N 1
ATOM 811 C CA . GLY A 1 106 ? -3.151 -7.880 10.663 1.00 98.19 106 GLY A CA 1
ATOM 812 C C . GLY A 1 106 ? -4.344 -6.973 10.398 1.00 98.19 106 GLY A C 1
ATOM 813 O O . GLY A 1 106 ? -4.532 -6.471 9.290 1.00 98.19 106 GLY A O 1
ATOM 814 N N . VAL A 1 107 ? -5.141 -6.727 11.432 1.00 98.69 107 VAL A N 1
ATOM 815 C CA . VAL A 1 107 ? -6.239 -5.761 11.414 1.00 98.69 107 VAL A CA 1
ATOM 816 C C . VAL A 1 107 ? -5.884 -4.584 12.311 1.00 98.69 107 VAL A C 1
ATOM 818 O O . VAL A 1 107 ? -5.576 -4.745 13.494 1.00 98.69 107 VAL A O 1
ATOM 821 N N . ILE A 1 108 ? -5.958 -3.380 11.750 1.00 98.19 108 ILE A N 1
ATOM 822 C CA . ILE A 1 108 ? -5.752 -2.128 12.471 1.00 98.19 108 ILE A CA 1
ATOM 823 C C . ILE A 1 108 ? -7.065 -1.355 12.465 1.00 98.19 108 ILE A C 1
ATOM 825 O O . ILE A 1 108 ? -7.563 -0.987 11.407 1.00 98.19 108 ILE A O 1
ATOM 829 N N . ALA A 1 109 ? -7.614 -1.061 13.640 1.00 97.25 109 ALA A N 1
ATOM 830 C CA . ALA A 1 109 ? -8.763 -0.171 13.781 1.00 97.25 109 ALA A CA 1
ATOM 831 C C . ALA A 1 109 ? -8.329 1.218 14.267 1.00 97.25 109 ALA A C 1
ATOM 833 O O . ALA A 1 109 ? -7.453 1.338 15.128 1.00 97.25 109 ALA A O 1
ATOM 834 N N . LEU A 1 110 ? -8.975 2.291 13.802 1.00 94.75 110 LEU A N 1
ATOM 835 C CA .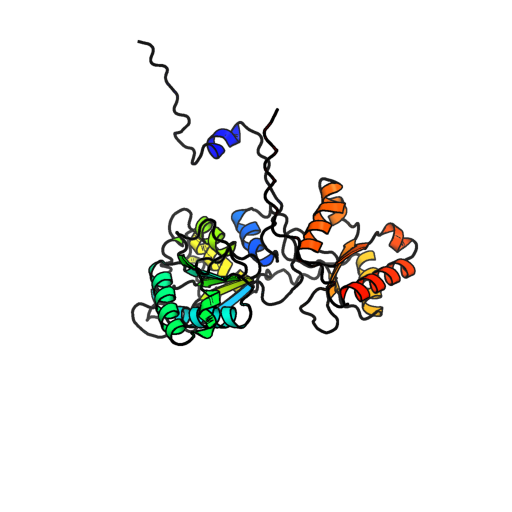 LEU A 1 110 ? -8.633 3.636 14.293 1.00 94.75 110 LEU A CA 1
ATOM 836 C C . LEU A 1 110 ? -9.012 3.861 15.766 1.00 94.75 110 LEU A C 1
ATOM 838 O O . LEU A 1 110 ? -8.306 4.564 16.492 1.00 94.75 110 LEU A O 1
ATOM 842 N N . GLY A 1 111 ? -10.106 3.249 16.227 1.00 92.31 111 GLY A N 1
ATOM 843 C CA . GLY A 1 111 ? -10.611 3.369 17.597 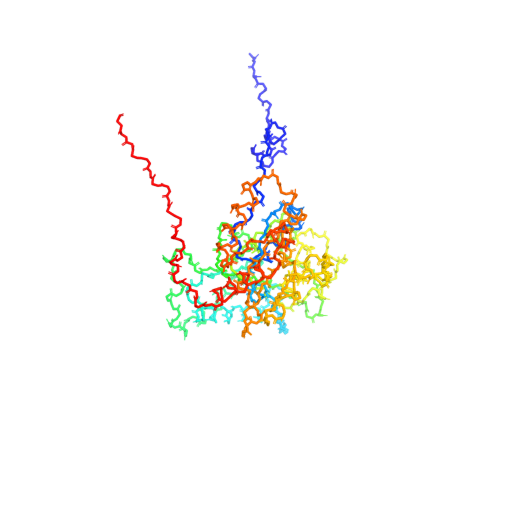1.00 92.31 111 GLY A CA 1
ATOM 844 C C . GLY A 1 111 ? -10.521 2.068 18.398 1.00 92.31 111 GLY A C 1
ATOM 845 O O . GLY A 1 111 ? -10.758 0.987 17.866 1.00 92.31 111 GLY A O 1
ATOM 846 N N . MET A 1 112 ? -10.259 2.177 19.707 1.00 93.25 112 MET A N 1
ATOM 847 C CA . MET A 1 112 ? -10.191 1.028 20.629 1.00 93.25 112 MET A CA 1
ATOM 848 C C . MET A 1 112 ? -11.505 0.233 20.672 1.00 93.25 112 MET A C 1
ATOM 850 O O . MET A 1 112 ? -11.497 -0.967 20.431 1.00 93.25 112 MET A O 1
ATOM 854 N N . ARG A 1 113 ? -12.646 0.917 20.839 1.00 94.00 113 ARG A N 1
ATOM 855 C CA . ARG A 1 113 ? -13.980 0.288 20.815 1.00 94.00 113 ARG A CA 1
ATOM 856 C C . ARG A 1 113 ? -14.270 -0.451 19.501 1.00 94.00 113 ARG A C 1
ATOM 858 O O . ARG A 1 113 ? -15.023 -1.419 19.487 1.00 94.00 113 ARG A O 1
ATOM 865 N N . HIS A 1 114 ? -13.734 0.027 18.376 1.00 96.25 114 HIS A N 1
ATOM 866 C CA . HIS A 1 114 ? -13.922 -0.636 17.085 1.00 96.25 114 HIS A CA 1
ATOM 867 C C . HIS A 1 114 ? -13.038 -1.887 16.973 1.00 96.25 114 HIS A C 1
ATOM 869 O O . HIS A 1 114 ? -13.552 -2.926 16.576 1.00 96.25 114 HIS A O 1
ATOM 875 N N . ALA A 1 115 ? -11.779 -1.829 17.431 1.00 97.19 115 ALA A N 1
ATOM 876 C CA . ALA A 1 115 ? -10.909 -3.007 17.537 1.00 97.19 115 ALA A CA 1
ATOM 877 C C . ALA A 1 115 ? -11.535 -4.118 18.397 1.00 97.19 115 ALA A C 1
ATOM 879 O O . ALA A 1 115 ? -11.597 -5.259 17.961 1.00 97.19 115 ALA A O 1
ATOM 880 N N . GLU A 1 116 ? -12.049 -3.780 19.585 1.00 97.31 116 GLU A N 1
ATOM 881 C CA . GLU A 1 116 ? -12.686 -4.744 20.500 1.00 97.31 116 GLU A CA 1
ATOM 882 C C . GLU A 1 116 ? -13.910 -5.417 19.871 1.00 97.31 116 GLU A C 1
ATOM 884 O O . GLU A 1 116 ? -14.115 -6.618 20.023 1.00 97.31 116 GLU A O 1
ATOM 889 N N . ARG A 1 117 ? -14.714 -4.653 19.122 1.00 97.88 117 ARG A N 1
ATOM 890 C CA . ARG A 1 117 ? -15.873 -5.200 18.408 1.00 97.88 117 ARG A CA 1
ATOM 891 C C . ARG A 1 117 ? -15.481 -6.123 17.261 1.00 97.88 117 ARG A C 1
ATOM 893 O O . ARG A 1 117 ? -16.161 -7.123 17.062 1.00 97.88 117 ARG A O 1
ATOM 900 N N . ILE A 1 118 ? -14.414 -5.798 16.531 1.00 98.56 118 ILE A N 1
ATOM 901 C CA . ILE A 1 118 ? -13.866 -6.683 15.497 1.00 98.56 118 ILE A CA 1
ATOM 902 C C . ILE A 1 118 ? -13.358 -7.976 16.132 1.00 98.56 118 ILE A C 1
ATOM 904 O O . ILE A 1 118 ? -13.725 -9.049 15.668 1.00 98.56 118 ILE A O 1
ATOM 908 N N . ASP A 1 119 ? -12.578 -7.887 17.212 1.00 98.19 119 ASP A N 1
ATOM 909 C CA . ASP A 1 119 ? -12.057 -9.058 17.925 1.00 98.19 119 ASP A CA 1
ATOM 910 C C . ASP A 1 119 ? -13.194 -9.963 18.427 1.00 98.19 119 ASP A C 1
ATOM 912 O O . ASP A 1 119 ? -13.192 -11.169 18.188 1.00 98.19 119 ASP A O 1
ATOM 916 N N . GLN A 1 120 ? -14.228 -9.381 19.044 1.00 98.25 120 GLN A N 1
ATOM 917 C CA . GLN A 1 120 ? -15.390 -10.130 19.523 1.00 98.25 120 GLN A CA 1
ATOM 918 C C . GLN A 1 120 ? -16.164 -10.811 18.384 1.00 98.25 120 GLN A C 1
ATOM 920 O O . GLN A 1 120 ? -16.531 -11.981 18.509 1.00 98.25 120 GLN A O 1
ATOM 925 N N . ALA A 1 121 ? -16.421 -10.095 17.286 1.00 98.25 121 ALA A N 1
ATOM 926 C CA . ALA A 1 121 ? -17.133 -10.642 16.135 1.00 98.25 121 ALA A CA 1
ATOM 927 C C . ALA A 1 121 ? -16.327 -11.759 15.455 1.00 98.25 121 ALA A C 1
ATOM 929 O O . ALA A 1 121 ? -16.885 -12.801 15.112 1.00 98.25 121 ALA A O 1
ATOM 930 N N . LEU A 1 122 ? -15.009 -11.584 15.339 1.00 98.12 122 LEU A N 1
ATOM 931 C CA . LEU A 1 122 ? -14.117 -12.588 14.775 1.00 98.12 122 LEU A CA 1
ATOM 932 C C . LEU A 1 122 ? -14.089 -13.861 15.627 1.00 98.12 122 LEU A C 1
ATOM 934 O O . LEU A 1 122 ? -14.234 -14.948 15.080 1.00 98.12 122 LEU A O 1
ATOM 938 N N . ARG A 1 123 ? -13.988 -13.751 16.959 1.00 97.06 123 ARG A N 1
ATOM 939 C CA . ARG A 1 123 ? -14.069 -14.918 17.861 1.00 97.06 123 ARG A CA 1
ATOM 940 C C . ARG A 1 123 ? -15.368 -15.703 17.676 1.00 97.06 123 ARG A C 1
ATOM 942 O O . ARG A 1 123 ? -15.342 -16.929 17.651 1.00 97.06 123 ARG A O 1
ATOM 949 N N . ALA A 1 124 ? -16.497 -15.004 17.542 1.00 97.50 124 ALA A N 1
ATOM 950 C CA . ALA A 1 124 ? -17.791 -15.642 17.314 1.00 97.50 124 ALA A CA 1
ATOM 951 C C . ALA A 1 124 ? -17.851 -16.352 15.951 1.00 97.50 124 ALA A C 1
ATOM 953 O O . ALA A 1 124 ? -18.373 -17.461 15.867 1.00 97.50 124 ALA A O 1
ATOM 954 N N . ALA A 1 125 ? -17.286 -15.747 14.903 1.00 97.25 125 ALA A N 1
ATOM 955 C CA . ALA A 1 125 ? -17.221 -16.350 13.575 1.00 97.25 125 ALA A CA 1
ATOM 956 C C . ALA A 1 125 ? -16.288 -17.574 13.532 1.00 97.25 125 ALA A C 1
ATOM 958 O O . ALA A 1 125 ? -16.634 -18.593 12.943 1.00 97.25 125 ALA A O 1
ATOM 959 N N . LEU A 1 126 ? -15.133 -17.519 14.201 1.00 96.56 126 LEU A N 1
ATOM 960 C CA . LEU A 1 126 ? -14.175 -18.631 14.235 1.00 96.56 126 LEU A CA 1
ATOM 961 C C . LEU A 1 126 ? -14.714 -19.873 14.956 1.00 96.56 126 LEU A C 1
ATOM 963 O O . LEU A 1 126 ? -14.309 -20.983 14.624 1.00 96.56 126 LEU A O 1
ATOM 967 N N . ALA A 1 127 ? -15.682 -19.722 15.866 1.00 95.94 127 ALA A N 1
ATOM 968 C CA . ALA A 1 127 ? -16.315 -20.852 16.552 1.00 95.94 127 ALA A CA 1
ATOM 969 C C . ALA A 1 127 ? -17.010 -21.847 15.598 1.00 95.94 127 ALA A C 1
ATOM 971 O O . ALA A 1 127 ? -17.215 -23.002 15.966 1.00 95.94 127 ALA A O 1
ATOM 972 N N . VAL A 1 128 ? -17.371 -21.412 14.385 1.00 96.31 128 VAL A N 1
ATOM 973 C CA . VAL A 1 128 ? -17.970 -22.264 13.341 1.00 96.31 128 VAL A CA 1
ATOM 974 C C . VAL A 1 128 ? -17.019 -22.549 12.171 1.00 96.31 128 VAL A C 1
ATOM 976 O O . VAL A 1 128 ? -17.435 -23.185 11.206 1.00 96.31 128 VAL A O 1
ATOM 979 N N . HIS A 1 129 ? -15.756 -22.116 12.268 1.00 95.88 129 HIS A N 1
ATOM 980 C CA . HIS A 1 129 ? -14.711 -22.300 11.255 1.00 95.88 129 HIS A CA 1
ATOM 981 C C . HIS A 1 129 ? -13.444 -22.967 11.832 1.00 95.88 129 HIS A C 1
ATOM 983 O O . HIS A 1 129 ? -12.360 -22.374 11.784 1.00 95.88 129 HIS A O 1
ATOM 989 N N . PRO A 1 130 ? -13.542 -24.194 12.389 1.00 95.31 130 PRO A N 1
ATOM 990 C CA . PRO A 1 130 ? -12.387 -24.895 12.959 1.00 95.31 130 PRO A CA 1
ATOM 991 C C . PRO A 1 130 ? -11.288 -25.175 11.921 1.00 95.31 130 PRO A C 1
ATOM 993 O O . PRO A 1 130 ? -10.120 -25.295 12.273 1.00 95.31 130 PRO A O 1
ATOM 996 N N . GLU A 1 131 ? -11.624 -25.225 10.629 1.00 96.00 131 GLU A N 1
ATOM 997 C CA . GLU A 1 131 ? -10.659 -25.407 9.543 1.00 96.00 131 GLU A CA 1
ATOM 998 C C . GLU A 1 131 ? -9.635 -24.267 9.418 1.00 96.00 131 GLU A C 1
ATOM 1000 O O . GLU A 1 131 ? -8.612 -24.441 8.759 1.00 96.00 131 GLU A O 1
ATOM 1005 N N . LEU A 1 132 ? -9.894 -23.107 10.035 1.00 96.31 132 LEU A N 1
ATOM 1006 C CA . LEU A 1 132 ? -9.017 -21.936 9.975 1.00 96.31 132 LEU A CA 1
ATOM 1007 C C . LEU A 1 132 ? -8.095 -21.795 11.192 1.00 96.31 132 LEU A C 1
ATOM 1009 O O . LEU A 1 132 ? -7.256 -20.900 11.195 1.00 96.31 132 LEU A O 1
ATOM 1013 N N . GLU A 1 133 ? -8.212 -22.659 12.204 1.00 93.38 133 GLU A N 1
ATOM 1014 C CA . GLU A 1 133 ? -7.513 -22.527 13.494 1.00 93.38 133 GLU A CA 1
ATOM 1015 C C . GLU A 1 133 ? -5.992 -22.362 13.342 1.00 93.38 133 GLU A C 1
ATOM 1017 O O . GLU A 1 133 ? -5.399 -21.484 13.966 1.00 93.38 133 GLU A O 1
ATOM 1022 N N . ALA A 1 134 ? -5.373 -23.124 12.434 1.00 93.88 134 ALA A N 1
ATOM 1023 C CA . ALA A 1 134 ? -3.933 -23.068 12.177 1.00 93.88 134 ALA A CA 1
ATOM 1024 C C . ALA A 1 134 ? -3.434 -21.678 11.737 1.00 93.88 134 ALA A C 1
ATOM 1026 O O . ALA A 1 134 ? -2.299 -21.314 12.036 1.00 93.88 134 ALA A O 1
ATOM 1027 N N . PHE A 1 135 ? -4.264 -20.883 11.054 1.00 96.69 135 PHE A N 1
ATOM 1028 C CA . PHE A 1 135 ? -3.893 -19.528 10.632 1.00 96.69 135 PHE A CA 1
ATOM 1029 C C . PHE A 1 135 ? -3.814 -18.544 11.814 1.00 96.69 135 PHE A C 1
ATOM 1031 O O . PHE A 1 135 ? -3.072 -17.565 11.764 1.00 96.69 135 PHE A O 1
ATOM 1038 N N . PHE A 1 136 ? -4.571 -18.801 12.884 1.00 96.38 136 PHE A N 1
ATOM 1039 C CA . PHE A 1 136 ? -4.675 -17.930 14.059 1.00 96.38 136 PHE A CA 1
ATOM 1040 C C . PHE A 1 136 ? -3.791 -18.382 15.228 1.00 96.38 136 PHE A C 1
ATOM 1042 O O . PHE A 1 136 ? -3.930 -17.861 16.334 1.00 96.38 136 PHE A O 1
ATOM 1049 N N . ALA A 1 137 ? -2.884 -19.331 14.998 1.00 92.88 137 ALA A N 1
ATOM 1050 C CA . ALA A 1 137 ? -1.965 -19.814 16.016 1.00 92.88 137 ALA A CA 1
ATOM 1051 C C . ALA A 1 137 ? -1.003 -18.701 16.486 1.00 92.88 137 ALA A C 1
ATOM 1053 O O . ALA A 1 137 ? -0.411 -17.977 15.681 1.00 92.88 137 ALA A O 1
ATOM 1054 N N . GLU A 1 138 ? -0.852 -18.551 17.804 1.00 92.12 138 GLU A N 1
ATOM 1055 C CA . GLU A 1 138 ? -0.041 -17.482 18.411 1.00 92.12 138 GLU A CA 1
ATOM 1056 C C . GLU A 1 138 ? 1.474 -17.745 18.342 1.00 92.12 138 GLU A C 1
ATOM 1058 O O . GLU A 1 138 ? 2.265 -16.820 18.515 1.00 92.12 138 GLU A O 1
ATOM 1063 N N . ASP A 1 139 ? 1.886 -18.986 18.073 1.00 91.50 139 ASP A N 1
ATOM 1064 C CA . ASP A 1 139 ? 3.285 -19.420 17.963 1.00 91.50 139 ASP A CA 1
ATOM 1065 C C . ASP A 1 139 ? 3.878 -19.240 16.553 1.00 91.50 139 ASP A C 1
ATOM 1067 O O . ASP A 1 139 ? 5.066 -19.495 16.331 1.00 91.50 139 ASP A O 1
ATOM 1071 N N . ALA A 1 140 ? 3.078 -18.756 15.598 1.00 89.69 140 ALA A N 1
ATOM 1072 C CA . ALA A 1 140 ? 3.567 -18.346 14.292 1.00 89.69 140 ALA A CA 1
ATOM 1073 C C . ALA A 1 140 ? 4.594 -17.204 14.418 1.00 89.69 140 ALA A C 1
ATOM 1075 O O . ALA A 1 140 ? 4.497 -16.344 15.289 1.00 89.69 140 ALA A O 1
ATOM 1076 N N . ALA A 1 141 ? 5.560 -17.141 13.495 1.00 89.31 141 ALA A N 1
ATOM 1077 C CA . ALA A 1 141 ? 6.566 -16.070 13.484 1.00 89.31 141 ALA A CA 1
ATOM 1078 C C . ALA A 1 141 ? 5.942 -14.666 13.334 1.00 89.31 141 ALA A C 1
ATOM 1080 O O . ALA A 1 141 ? 6.433 -13.695 13.905 1.00 89.31 141 ALA A O 1
ATOM 1081 N N . GLU A 1 142 ? 4.846 -14.564 12.576 1.00 94.00 142 GLU A N 1
ATOM 1082 C CA . GLU A 1 142 ? 4.063 -13.339 12.402 1.00 94.00 142 GLU A CA 1
ATOM 1083 C C . GLU A 1 142 ? 2.579 -13.622 12.686 1.00 94.00 142 GLU A C 1
ATOM 1085 O O . GLU A 1 142 ? 1.796 -13.778 11.747 1.00 94.00 142 GLU A O 1
ATOM 1090 N N . PRO A 1 143 ? 2.167 -13.704 13.965 1.00 96.19 143 PRO A N 1
ATOM 1091 C CA . PRO A 1 143 ? 0.827 -14.160 14.329 1.00 96.19 143 PRO A CA 1
ATOM 1092 C C . PRO A 1 143 ? -0.246 -13.155 13.902 1.00 96.19 143 PRO A C 1
ATOM 1094 O O . PRO A 1 143 ? 0.005 -11.946 13.828 1.00 96.19 143 PRO A O 1
ATOM 1097 N N . PHE A 1 144 ? -1.465 -13.619 13.641 1.00 98.06 144 PHE A N 1
ATOM 1098 C CA . PHE A 1 144 ? -2.582 -12.717 13.365 1.00 98.06 144 PHE A CA 1
ATOM 1099 C C . PHE A 1 144 ? -2.812 -11.734 14.530 1.00 98.06 144 PHE A C 1
ATOM 1101 O O . PHE A 1 144 ? -2.626 -12.081 15.695 1.00 98.06 144 PHE A O 1
ATOM 1108 N N . PHE A 1 145 ? -3.230 -10.497 14.238 1.00 97.62 145 PHE A N 1
ATOM 1109 C CA . PHE A 1 145 ? -3.614 -9.547 15.286 1.00 97.62 145 PHE A CA 1
ATOM 1110 C C . PHE A 1 145 ? -4.802 -8.665 14.907 1.00 97.62 145 PHE A C 1
ATOM 1112 O O . PHE A 1 145 ? -4.981 -8.298 13.746 1.00 97.62 145 PHE A O 1
ATOM 1119 N N . VAL A 1 146 ? -5.527 -8.210 15.934 1.00 98.12 146 VAL A N 1
ATOM 1120 C CA . VAL A 1 146 ? -6.433 -7.055 15.880 1.00 98.12 146 VAL A CA 1
ATOM 1121 C C . VAL A 1 146 ? -5.936 -6.016 16.884 1.00 98.12 146 VAL A C 1
ATOM 1123 O O . VAL A 1 146 ? -5.912 -6.259 18.089 1.00 98.12 146 VAL A O 1
ATOM 1126 N N . LYS A 1 147 ? -5.499 -4.849 16.405 1.00 97.00 147 LYS A N 1
ATOM 1127 C CA . LYS A 1 147 ? -4.950 -3.772 17.247 1.00 97.00 147 LYS A CA 1
ATOM 1128 C C . LYS A 1 147 ? -5.586 -2.436 16.889 1.00 97.00 147 LYS A C 1
ATOM 1130 O O . LYS A 1 147 ? -6.055 -2.232 15.772 1.00 97.00 147 LYS A O 1
ATOM 1135 N N . ASN A 1 148 ? -5.605 -1.502 17.838 1.00 94.94 148 ASN A N 1
ATOM 1136 C CA . ASN A 1 148 ? -5.978 -0.124 17.538 1.00 94.94 148 ASN A CA 1
ATOM 1137 C C . ASN A 1 148 ? -4.752 0.706 17.132 1.00 94.94 148 ASN A C 1
ATOM 1139 O O . ASN A 1 148 ? -3.606 0.335 17.393 1.00 94.94 148 ASN A O 1
ATOM 1143 N N . LEU A 1 149 ? -5.016 1.875 16.556 1.00 89.69 149 LEU A N 1
ATOM 1144 C CA . LEU A 1 149 ? -4.012 2.812 16.062 1.00 89.69 149 LEU A CA 1
ATOM 1145 C C . LEU A 1 149 ? -2.913 3.176 17.080 1.00 89.69 149 LEU A C 1
ATOM 1147 O O . LEU A 1 149 ? -1.770 3.403 16.700 1.00 89.69 149 LEU A O 1
ATOM 1151 N N . GLU A 1 150 ? -3.241 3.241 18.371 1.00 87.25 150 GLU A N 1
ATOM 1152 C CA . GLU A 1 150 ? -2.281 3.600 19.428 1.00 87.25 150 GLU A CA 1
ATOM 1153 C C . GLU A 1 150 ? -1.371 2.433 19.845 1.00 87.25 150 GLU A C 1
ATOM 1155 O O . GLU A 1 150 ? -0.340 2.669 20.465 1.00 87.25 150 GLU A O 1
ATOM 1160 N N . ARG A 1 151 ? -1.737 1.185 19.519 1.00 89.62 151 ARG A N 1
ATOM 1161 C CA . ARG A 1 151 ? -1.003 -0.028 19.924 1.00 89.62 151 ARG A CA 1
ATOM 1162 C C . ARG A 1 151 ? -0.214 -0.677 18.789 1.00 89.62 151 ARG A C 1
ATOM 1164 O O . ARG A 1 151 ? 0.549 -1.601 19.049 1.00 89.62 151 ARG A O 1
ATOM 1171 N N . VAL A 1 152 ? -0.393 -0.228 17.546 1.00 85.19 152 VAL A N 1
ATOM 1172 C CA . VAL A 1 152 ? 0.300 -0.793 16.382 1.00 85.19 152 VAL A CA 1
ATOM 1173 C C . VAL A 1 152 ? 1.682 -0.155 16.201 1.00 85.19 152 VAL A C 1
ATOM 1175 O O . VAL A 1 152 ? 1.896 0.757 15.403 1.00 85.19 152 VAL A O 1
ATOM 1178 N N . GLN A 1 153 ? 2.658 -0.627 16.971 1.00 82.38 153 GLN A N 1
ATOM 1179 C CA . GLN A 1 153 ? 4.046 -0.189 16.853 1.00 82.38 153 GLN A CA 1
ATOM 1180 C C . GLN A 1 153 ? 4.964 -1.397 16.704 1.00 82.38 153 GLN A C 1
ATOM 1182 O O . GLN A 1 153 ? 4.917 -2.326 17.495 1.00 82.38 153 GLN A O 1
ATOM 1187 N N . GLY A 1 154 ? 5.801 -1.378 15.667 1.00 83.12 154 GLY A N 1
ATOM 1188 C CA . GLY A 1 154 ? 6.715 -2.483 15.358 1.00 83.12 154 GLY A CA 1
ATOM 1189 C C . GLY A 1 154 ? 6.048 -3.666 14.652 1.00 83.12 154 GLY A C 1
ATOM 1190 O O . GLY A 1 154 ? 6.736 -4.386 13.946 1.00 83.12 154 GLY A O 1
ATOM 1191 N N . ASP A 1 155 ? 4.725 -3.812 14.744 1.00 90.00 155 ASP A N 1
ATOM 1192 C CA . ASP A 1 155 ? 3.994 -4.855 14.022 1.00 90.00 155 ASP A CA 1
ATOM 1193 C C . ASP A 1 155 ? 3.918 -4.569 12.517 1.00 90.00 155 ASP A C 1
ATOM 1195 O O . ASP A 1 155 ? 3.623 -3.446 12.100 1.00 90.00 155 ASP A O 1
ATOM 1199 N N . GLU A 1 156 ? 4.148 -5.593 11.699 1.00 93.75 156 GLU A N 1
ATOM 1200 C CA . GLU A 1 156 ? 4.080 -5.549 10.235 1.00 93.75 156 GLU A CA 1
ATOM 1201 C C . GLU A 1 156 ? 3.538 -6.872 9.714 1.00 93.75 156 GLU A C 1
ATOM 1203 O O . GLU A 1 156 ? 3.846 -7.918 10.280 1.00 93.75 156 GLU A O 1
ATOM 1208 N N . ARG A 1 157 ? 2.747 -6.853 8.643 1.00 96.88 157 ARG A N 1
ATOM 1209 C CA . ARG A 1 157 ? 2.180 -8.075 8.055 1.00 96.88 157 ARG A CA 1
ATOM 1210 C C . ARG A 1 157 ? 2.209 -8.007 6.542 1.00 96.88 157 ARG A C 1
ATOM 1212 O O . ARG A 1 157 ? 2.285 -6.917 5.966 1.00 96.88 157 ARG A O 1
ATOM 1219 N N . ASP A 1 158 ? 2.136 -9.164 5.902 1.00 96.38 158 ASP A N 1
ATOM 1220 C CA . ASP A 1 158 ? 2.029 -9.230 4.449 1.00 96.38 158 ASP A CA 1
ATOM 1221 C C . ASP A 1 158 ? 0.769 -8.495 3.984 1.00 96.38 158 ASP A C 1
ATOM 1223 O O . ASP A 1 158 ? 0.847 -7.593 3.146 1.00 96.38 158 ASP A O 1
ATOM 1227 N N . ALA A 1 159 ? -0.364 -8.770 4.625 1.00 97.44 159 ALA A N 1
ATOM 1228 C CA . ALA A 1 159 ? -1.620 -8.070 4.415 1.00 97.44 159 ALA A CA 1
ATOM 1229 C C . ALA A 1 159 ? -2.052 -7.278 5.658 1.00 97.44 159 ALA A C 1
ATOM 1231 O O . ALA A 1 159 ? -1.996 -7.768 6.787 1.00 97.44 159 ALA A O 1
ATOM 1232 N N . ILE A 1 160 ? -2.548 -6.057 5.448 1.00 98.12 160 ILE A N 1
ATOM 1233 C CA . ILE A 1 160 ? -3.215 -5.263 6.487 1.00 98.12 160 ILE A CA 1
ATOM 1234 C C . ILE A 1 160 ? -4.640 -4.923 6.060 1.00 98.12 160 ILE A C 1
ATOM 1236 O O . ILE A 1 160 ? -4.878 -4.453 4.947 1.00 98.12 160 ILE A O 1
ATOM 1240 N N . ILE A 1 161 ? -5.588 -5.098 6.976 1.00 98.62 161 ILE A N 1
ATOM 1241 C CA . ILE A 1 161 ? -6.921 -4.505 6.881 1.00 98.62 161 ILE A CA 1
ATOM 1242 C C . ILE A 1 161 ? -6.952 -3.301 7.823 1.00 98.62 161 ILE A C 1
ATOM 1244 O O . ILE A 1 161 ? -6.834 -3.450 9.038 1.00 98.62 161 ILE A O 1
ATOM 1248 N N . LEU A 1 162 ? -7.093 -2.100 7.268 1.00 98.38 162 LEU A N 1
ATOM 1249 C CA . LEU A 1 162 ? -7.244 -0.862 8.027 1.00 98.38 162 LEU A CA 1
ATOM 1250 C C . LEU A 1 162 ? -8.731 -0.500 8.084 1.00 98.38 162 LEU A C 1
ATOM 1252 O O . LEU A 1 162 ? -9.320 -0.169 7.060 1.00 98.38 162 LEU A O 1
ATOM 1256 N N . SER A 1 163 ? -9.337 -0.562 9.269 1.00 98.12 163 SER A N 1
ATOM 1257 C CA . SER A 1 163 ? -10.759 -0.270 9.486 1.00 98.12 163 SER A CA 1
ATOM 1258 C C . SER A 1 163 ? -10.958 1.087 10.160 1.00 98.12 163 SER A C 1
ATOM 1260 O O . SER A 1 163 ? -10.416 1.348 11.242 1.00 98.12 163 SER A O 1
ATOM 1262 N N . ILE A 1 164 ? -11.740 1.964 9.526 1.00 96.06 164 ILE A N 1
ATOM 1263 C CA . ILE A 1 164 ? -11.949 3.347 9.974 1.00 96.06 164 ILE A CA 1
ATOM 1264 C C . ILE A 1 164 ? -12.838 3.403 11.221 1.00 96.06 164 ILE A C 1
ATOM 1266 O O . ILE A 1 164 ? -12.514 4.086 12.192 1.00 96.06 164 ILE A O 1
ATOM 1270 N N . GLY A 1 165 ? -13.951 2.681 11.213 1.00 93.81 165 GLY A N 1
ATOM 1271 C CA . GLY A 1 165 ? -14.908 2.544 12.305 1.00 93.81 165 GLY A CA 1
ATOM 1272 C C . GLY A 1 165 ? -15.820 3.746 12.554 1.00 93.81 165 GLY A C 1
ATOM 1273 O O . GLY A 1 165 ? -16.825 3.593 13.246 1.00 93.81 165 GLY A O 1
ATOM 1274 N N . TYR A 1 166 ? -15.512 4.929 12.025 1.00 91.88 166 TYR A N 1
ATOM 1275 C CA . TYR A 1 166 ? -16.344 6.124 12.191 1.00 91.88 166 TYR A CA 1
ATOM 1276 C C . TYR A 1 166 ? -17.507 6.143 11.200 1.00 91.88 166 TYR A C 1
ATOM 1278 O O . TYR A 1 166 ? -17.327 5.850 10.023 1.00 91.88 166 TYR A O 1
ATOM 1286 N N . GLY A 1 167 ? -18.684 6.548 11.674 1.00 91.38 167 GLY A N 1
ATOM 1287 C CA . GLY A 1 167 ? -19.906 6.610 10.875 1.00 91.38 167 GLY A CA 1
ATOM 1288 C C . GLY A 1 167 ? -20.533 8.001 10.823 1.00 91.38 167 GLY A C 1
ATOM 1289 O O . GLY A 1 167 ? -20.216 8.896 11.613 1.00 91.38 167 GLY A O 1
ATOM 1290 N N . LYS A 1 168 ? -21.483 8.173 9.904 1.00 90.12 168 LYS A N 1
ATOM 1291 C CA . LYS A 1 168 ? -22.398 9.320 9.868 1.00 90.12 168 LYS A CA 1
ATOM 1292 C C . LYS A 1 168 ? -23.381 9.230 11.041 1.00 90.12 168 LYS A C 1
ATOM 1294 O O . LYS A 1 168 ? -23.760 8.142 11.471 1.00 90.12 168 LYS A O 1
ATOM 1299 N N . HIS A 1 169 ? -23.826 10.372 11.555 1.00 87.75 169 HIS A N 1
ATOM 1300 C CA . HIS A 1 169 ? -24.898 10.399 12.554 1.00 87.75 169 HIS A CA 1
ATOM 1301 C C . HIS A 1 169 ? -26.260 10.044 11.933 1.00 87.75 169 HIS A C 1
ATOM 1303 O O . HIS A 1 169 ? -26.391 10.060 10.706 1.00 87.75 169 HIS A O 1
ATOM 1309 N N . PRO A 1 170 ? -27.295 9.759 12.750 1.00 84.88 170 PRO A N 1
ATOM 1310 C CA . PRO A 1 170 ? -28.646 9.467 12.258 1.00 84.88 170 PRO A CA 1
ATOM 1311 C C . PRO A 1 170 ? -29.250 10.551 11.349 1.00 84.88 170 PRO A C 1
ATOM 1313 O O . PRO A 1 170 ? -30.115 10.252 10.535 1.00 84.88 170 PRO A O 1
ATOM 1316 N N . ASP A 1 171 ? -28.778 11.798 11.454 1.00 86.50 171 ASP A N 1
ATOM 1317 C CA . ASP A 1 171 ? -29.149 12.918 10.577 1.00 86.50 171 ASP A CA 1
ATOM 1318 C C . ASP A 1 171 ? -28.422 12.907 9.212 1.00 86.50 171 ASP A C 1
ATOM 1320 O O . ASP A 1 171 ? -28.548 13.848 8.427 1.00 86.50 171 ASP A O 1
ATOM 1324 N N . GLY A 1 172 ? -27.628 11.868 8.938 1.00 84.25 172 GLY A N 1
ATOM 1325 C CA . GLY A 1 172 ? -26.826 11.698 7.729 1.00 84.25 172 GLY A CA 1
ATOM 1326 C C . GLY A 1 172 ? -25.542 12.528 7.699 1.00 84.25 172 GLY A C 1
ATOM 1327 O O . GLY A 1 172 ? -24.810 12.473 6.710 1.00 84.25 172 GLY A O 1
ATOM 1328 N N . ARG A 1 173 ? -25.235 13.300 8.751 1.00 86.88 173 ARG A N 1
ATOM 1329 C CA . ARG A 1 173 ? -24.094 14.224 8.764 1.00 86.88 173 ARG A CA 1
ATOM 1330 C C . ARG A 1 173 ? -22.875 13.626 9.453 1.00 86.88 173 ARG A C 1
ATOM 1332 O O . ARG A 1 173 ? -22.964 12.963 10.486 1.00 86.88 173 ARG A O 1
ATOM 1339 N N . MET A 1 174 ? -21.702 13.959 8.924 1.00 87.06 174 MET A N 1
ATOM 1340 C CA . MET A 1 174 ? -20.426 13.678 9.574 1.00 87.06 174 MET A CA 1
ATOM 1341 C C . MET A 1 174 ? -20.152 14.709 10.683 1.00 87.06 174 MET A C 1
ATOM 1343 O O . MET A 1 174 ? -20.288 15.927 10.484 1.00 87.06 174 MET A O 1
ATOM 1347 N N . ARG A 1 175 ? -19.754 14.226 11.866 1.00 85.00 175 ARG A N 1
ATOM 1348 C CA . ARG A 1 175 ? -19.343 15.080 13.000 1.00 85.00 175 ARG A CA 1
ATOM 1349 C C . ARG A 1 175 ? -17.828 15.162 13.187 1.00 85.00 175 ARG A C 1
ATOM 1351 O O . ARG A 1 175 ? -17.393 15.943 14.024 1.00 85.00 175 ARG A O 1
ATOM 1358 N N . TYR A 1 176 ? -17.048 14.422 12.394 1.00 88.06 176 TYR A N 1
ATOM 1359 C CA . TYR A 1 176 ? -15.576 14.459 12.381 1.00 88.06 176 TYR A CA 1
ATOM 1360 C C . TYR A 1 176 ? -14.929 14.156 13.740 1.00 88.06 176 TYR A C 1
ATOM 1362 O O . TYR A 1 176 ? -13.841 14.638 14.042 1.00 88.06 176 TYR A O 1
ATOM 1370 N N . GLN A 1 177 ? -15.589 13.343 14.571 1.00 86.31 177 GLN A N 1
ATOM 1371 C CA . GLN A 1 177 ? -15.073 12.909 15.871 1.00 86.31 177 GLN A CA 1
ATOM 1372 C C . GLN A 1 177 ? -14.097 11.732 15.706 1.00 86.31 177 GLN A C 1
ATOM 1374 O O . GLN A 1 177 ? -14.319 10.638 16.216 1.00 86.31 177 GLN A O 1
ATOM 1379 N N . TRP A 1 178 ? -12.998 11.951 14.984 1.00 88.62 178 TRP A N 1
ATOM 1380 C CA . TRP A 1 178 ? -12.032 10.909 14.604 1.00 88.62 178 TRP A CA 1
ATOM 1381 C C . TRP A 1 178 ? -11.000 10.570 15.694 1.00 88.62 178 TRP A C 1
ATOM 1383 O O . TRP A 1 178 ? -9.842 10.262 15.415 1.00 88.62 178 TRP A O 1
ATOM 1393 N N . GLY A 1 179 ? -11.431 10.636 16.957 1.00 86.88 179 GLY A N 1
ATOM 1394 C CA . GLY A 1 179 ? -10.719 10.109 18.120 1.00 86.88 179 GLY A CA 1
ATOM 1395 C C . GLY A 1 179 ? -9.210 10.421 18.153 1.00 86.88 179 GLY A C 1
ATOM 1396 O O . GLY A 1 179 ? -8.840 11.600 18.145 1.00 86.88 179 GLY A O 1
ATOM 1397 N N . PRO A 1 180 ? -8.325 9.401 18.209 1.00 86.38 180 PRO A N 1
ATOM 1398 C CA . PRO A 1 180 ? -6.875 9.593 18.324 1.00 86.38 180 PRO A CA 1
ATOM 1399 C C . PRO A 1 180 ? -6.221 10.418 17.204 1.00 86.38 180 PRO A C 1
ATOM 1401 O O . PRO A 1 180 ? -5.126 10.942 17.412 1.00 86.38 180 PRO A O 1
ATOM 1404 N N . LEU A 1 181 ? -6.866 10.562 16.039 1.00 89.88 181 LEU A N 1
ATOM 1405 C CA . LEU A 1 181 ? -6.350 11.363 14.921 1.00 89.88 181 LEU A CA 1
ATOM 1406 C C . LEU A 1 181 ? -6.492 12.874 15.135 1.00 89.88 181 LEU A C 1
ATOM 1408 O O . LEU A 1 181 ? -5.813 13.653 14.470 1.00 89.88 181 LEU A O 1
ATOM 1412 N N . LEU A 1 182 ? -7.367 13.298 16.053 1.00 89.44 182 LEU A N 1
ATOM 1413 C CA . LEU A 1 182 ? -7.560 14.712 16.391 1.00 89.44 182 LEU A CA 1
ATOM 1414 C C . LEU A 1 182 ? -6.546 15.230 17.420 1.00 89.44 182 LEU A C 1
ATOM 1416 O O . LEU A 1 182 ? -6.458 16.441 17.632 1.00 89.44 182 LEU A O 1
ATOM 1420 N N . ARG A 1 183 ? -5.818 14.318 18.074 1.00 88.94 183 ARG A N 1
ATOM 1421 C CA . ARG A 1 183 ? -4.765 14.623 19.048 1.00 88.94 183 ARG A CA 1
ATOM 1422 C C . ARG A 1 183 ? -3.451 14.926 18.332 1.00 88.94 183 ARG A C 1
ATOM 1424 O O . ARG A 1 183 ? -3.244 14.487 17.200 1.00 88.94 183 ARG A O 1
ATOM 1431 N N . ASP A 1 184 ? -2.539 15.599 19.023 1.00 85.69 184 ASP A N 1
ATOM 1432 C CA . ASP A 1 184 ? -1.201 15.875 18.497 1.00 85.69 184 ASP A CA 1
ATOM 1433 C C . ASP A 1 184 ? -0.480 14.567 18.120 1.00 85.69 184 ASP A C 1
ATOM 1435 O O . ASP A 1 184 ? -0.627 13.525 18.782 1.00 85.69 184 ASP A O 1
ATOM 1439 N N . GLY A 1 185 ? 0.225 14.592 16.986 1.00 86.00 185 GLY A N 1
ATOM 1440 C CA . GLY A 1 185 ? 0.844 13.413 16.379 1.00 86.00 185 GLY A CA 1
ATOM 1441 C C . GLY A 1 185 ? -0.136 12.451 15.694 1.00 86.00 185 GLY A C 1
ATOM 1442 O O . GLY A 1 185 ? 0.246 11.324 15.375 1.00 86.00 185 GLY A O 1
ATOM 1443 N N . GLY A 1 186 ? -1.400 12.837 15.483 1.00 89.62 186 GLY A N 1
ATOM 1444 C CA . GLY A 1 186 ? -2.405 12.010 14.803 1.00 89.62 186 GLY A CA 1
ATOM 1445 C C . GLY A 1 186 ? -1.979 11.582 13.394 1.00 89.62 186 GLY A C 1
ATOM 1446 O O . GLY A 1 186 ? -2.159 10.427 13.017 1.00 89.62 186 GLY A O 1
ATOM 1447 N N . GLU A 1 187 ? -1.328 12.476 12.653 1.00 91.75 187 GLU A N 1
ATOM 1448 C CA . GLU A 1 187 ? -0.734 12.210 11.340 1.00 91.75 187 GLU A CA 1
ATOM 1449 C C . GLU A 1 187 ? 0.376 11.153 11.401 1.00 91.75 187 GLU A C 1
ATOM 1451 O O . GLU A 1 187 ? 0.416 10.256 10.559 1.00 91.75 187 GLU A O 1
ATOM 1456 N N . ARG A 1 188 ? 1.222 11.178 12.444 1.00 90.31 188 ARG A N 1
ATOM 1457 C CA . ARG A 1 188 ? 2.259 10.155 12.663 1.00 90.31 188 ARG A CA 1
ATOM 1458 C C . ARG A 1 188 ? 1.620 8.791 12.920 1.00 90.31 188 ARG A C 1
ATOM 1460 O O . ARG A 1 188 ? 2.067 7.793 12.364 1.00 90.31 188 ARG A O 1
ATOM 1467 N N . ARG A 1 189 ? 0.548 8.745 13.718 1.00 91.81 189 ARG A N 1
ATOM 1468 C CA . ARG A 1 189 ? -0.195 7.509 14.004 1.00 91.81 189 ARG A CA 1
ATOM 1469 C C . ARG A 1 189 ? -0.841 6.921 12.745 1.00 91.81 189 ARG A C 1
ATOM 1471 O O . ARG A 1 189 ? -0.704 5.725 12.502 1.00 91.81 189 ARG A O 1
ATOM 1478 N N . LEU A 1 190 ? -1.493 7.749 11.923 1.00 93.06 190 LEU A N 1
ATOM 1479 C CA . LEU A 1 190 ? -2.074 7.296 10.654 1.00 93.06 190 LEU A CA 1
ATOM 1480 C C . LEU A 1 190 ? -0.997 6.781 9.694 1.00 93.06 190 LEU A C 1
ATOM 1482 O O . LEU A 1 190 ? -1.156 5.702 9.131 1.00 93.06 190 LEU A O 1
ATOM 1486 N N . ASN A 1 191 ? 0.116 7.509 9.563 1.00 92.56 191 ASN A N 1
ATOM 1487 C CA . ASN A 1 191 ? 1.255 7.085 8.752 1.00 92.56 191 ASN A CA 1
ATOM 1488 C C . ASN A 1 191 ? 1.776 5.707 9.180 1.00 92.56 191 ASN A C 1
ATOM 1490 O O . ASN A 1 191 ? 2.035 4.840 8.347 1.00 92.56 191 ASN A O 1
ATOM 1494 N N . VAL A 1 192 ? 1.895 5.491 10.491 1.00 92.25 192 VAL A N 1
ATOM 1495 C CA . VAL A 1 192 ? 2.300 4.203 11.050 1.00 92.25 192 VAL A CA 1
ATOM 1496 C C . VAL A 1 192 ? 1.345 3.088 10.622 1.00 92.25 192 VAL A C 1
ATOM 1498 O O . VAL A 1 192 ? 1.826 2.053 10.176 1.00 92.25 192 VAL A O 1
ATOM 1501 N N . ALA A 1 193 ? 0.026 3.283 10.703 1.00 92.56 193 ALA A N 1
ATOM 1502 C CA . ALA A 1 193 ? -0.943 2.276 10.263 1.00 92.56 193 ALA A CA 1
ATOM 1503 C C . ALA A 1 193 ? -0.905 2.022 8.748 1.00 92.56 193 ALA A C 1
ATOM 1505 O O . ALA A 1 193 ? -0.893 0.867 8.324 1.00 92.56 193 ALA A O 1
ATOM 1506 N N . ALA A 1 194 ? -0.834 3.084 7.941 1.00 91.88 194 ALA A N 1
ATOM 1507 C CA . ALA A 1 194 ? -0.805 3.002 6.481 1.00 91.88 194 ALA A CA 1
ATOM 1508 C C . ALA A 1 194 ? 0.432 2.257 5.940 1.00 91.88 194 ALA A C 1
ATOM 1510 O O . ALA A 1 194 ? 0.377 1.679 4.859 1.00 91.88 194 ALA A O 1
ATOM 1511 N N . THR A 1 195 ? 1.530 2.217 6.706 1.00 92.56 195 THR A N 1
ATOM 1512 C CA . THR A 1 195 ? 2.823 1.634 6.296 1.00 92.56 195 THR A CA 1
ATOM 1513 C C . THR A 1 195 ? 3.136 0.275 6.941 1.00 92.56 195 THR A C 1
ATOM 1515 O O . THR A 1 195 ? 4.279 -0.198 6.892 1.00 92.56 195 THR A O 1
ATOM 1518 N N . ARG A 1 196 ? 2.142 -0.382 7.564 1.00 94.12 196 ARG A N 1
ATOM 1519 C CA . ARG A 1 196 ? 2.313 -1.724 8.163 1.00 94.12 196 ARG A CA 1
ATOM 1520 C C . ARG A 1 196 ? 2.196 -2.884 7.181 1.00 94.12 196 ARG A C 1
ATOM 1522 O O . ARG A 1 196 ? 2.605 -3.991 7.524 1.00 94.12 196 ARG A O 1
ATOM 1529 N N . ALA A 1 197 ? 1.666 -2.636 5.987 1.00 95.50 197 ALA A N 1
ATOM 1530 C CA . ALA A 1 197 ? 1.533 -3.639 4.941 1.00 95.50 197 ALA A CA 1
ATOM 1531 C C . ALA A 1 197 ? 2.839 -3.819 4.156 1.00 95.50 197 ALA A C 1
ATOM 1533 O O . ALA A 1 197 ? 3.412 -2.843 3.658 1.00 95.50 197 ALA A O 1
ATOM 1534 N N . LYS A 1 198 ? 3.271 -5.071 3.984 1.00 94.56 198 LYS A N 1
ATOM 1535 C CA . LYS A 1 198 ? 4.369 -5.424 3.074 1.00 94.56 198 LYS A CA 1
ATOM 1536 C C . LYS A 1 198 ? 3.856 -5.687 1.658 1.00 94.56 198 LYS A C 1
ATOM 1538 O O . LYS A 1 198 ? 4.438 -5.167 0.715 1.00 94.56 198 LYS A O 1
ATOM 1543 N N . HIS A 1 199 ? 2.776 -6.453 1.500 1.00 94.00 199 HIS A N 1
ATOM 1544 C CA . HIS A 1 199 ? 2.239 -6.875 0.201 1.00 94.00 199 HIS A CA 1
ATOM 1545 C C . HIS A 1 199 ? 0.961 -6.136 -0.192 1.00 94.00 199 HIS A C 1
ATOM 1547 O O . HIS A 1 199 ? 0.830 -5.737 -1.349 1.00 94.00 199 HIS A O 1
ATOM 1553 N N . ARG A 1 200 ? 0.013 -5.963 0.739 1.00 94.69 200 ARG A N 1
ATOM 1554 C CA . ARG A 1 200 ? -1.286 -5.354 0.417 1.00 94.69 200 ARG A CA 1
ATOM 1555 C C . ARG A 1 200 ? -1.980 -4.686 1.599 1.00 94.69 200 ARG A C 1
ATOM 1557 O O . ARG A 1 200 ? -1.865 -5.138 2.737 1.00 94.69 200 ARG A O 1
ATOM 1564 N N . LEU A 1 201 ? -2.765 -3.651 1.313 1.00 97.38 201 LEU A N 1
ATOM 1565 C CA . LEU A 1 201 ? -3.617 -2.961 2.273 1.00 97.38 201 LEU A CA 1
ATOM 1566 C C . LEU A 1 201 ? -5.058 -2.859 1.759 1.00 97.38 201 LEU A C 1
ATOM 1568 O O . LEU A 1 201 ? -5.321 -2.404 0.646 1.00 97.38 201 LEU A O 1
ATOM 1572 N N . THR A 1 202 ? -6.009 -3.259 2.601 1.00 98.12 202 THR A N 1
ATOM 1573 C CA . THR A 1 202 ? -7.443 -3.029 2.386 1.00 98.12 202 THR A CA 1
ATOM 1574 C C . THR A 1 202 ? -7.944 -1.990 3.372 1.00 98.12 202 THR A C 1
ATOM 1576 O O . THR A 1 202 ? -7.978 -2.254 4.570 1.00 98.12 202 THR A O 1
ATOM 1579 N N . LEU A 1 203 ? -8.358 -0.829 2.874 1.00 98.38 203 LEU A N 1
ATOM 1580 C CA . LEU A 1 203 ? -9.060 0.170 3.669 1.00 98.38 203 LEU A CA 1
ATOM 1581 C C . LEU A 1 203 ? -10.548 -0.185 3.710 1.00 98.38 203 LEU A C 1
ATOM 1583 O O . LEU A 1 203 ? -11.149 -0.385 2.656 1.00 98.38 203 LEU A O 1
ATOM 1587 N N . VAL A 1 204 ? -11.144 -0.249 4.896 1.00 98.50 204 VAL A N 1
ATOM 1588 C CA . VAL A 1 204 ? -12.584 -0.470 5.088 1.00 98.50 204 VAL A CA 1
ATOM 1589 C C . VAL A 1 204 ? -13.175 0.745 5.788 1.00 98.50 204 VAL A C 1
ATOM 1591 O O . VAL A 1 204 ? -12.659 1.187 6.815 1.00 98.50 204 VAL A O 1
ATOM 1594 N N . SER A 1 205 ? -14.239 1.307 5.218 1.00 97.38 205 SER A N 1
ATOM 1595 C CA . SER A 1 205 ? -14.958 2.437 5.809 1.00 97.38 205 SER A CA 1
ATOM 1596 C C . SER A 1 205 ? -16.425 2.457 5.392 1.00 97.38 205 SER A C 1
ATOM 1598 O O . SER A 1 205 ? -16.820 1.854 4.399 1.00 97.38 205 SER A O 1
ATOM 1600 N N . SER A 1 206 ? -17.242 3.207 6.119 1.00 95.69 206 SER A N 1
ATOM 1601 C CA . SER A 1 206 ? -18.654 3.440 5.800 1.00 95.69 206 SER A CA 1
ATOM 1602 C C . SER A 1 206 ? -18.918 4.672 4.924 1.00 95.69 206 SER A C 1
ATOM 1604 O O . SER A 1 206 ? -20.065 5.018 4.630 1.00 95.69 206 SER A O 1
ATOM 1606 N N . PHE A 1 207 ? -17.855 5.374 4.533 1.00 94.62 207 PHE A N 1
ATOM 1607 C CA . PHE A 1 207 ? -17.904 6.606 3.752 1.00 94.62 207 PHE A CA 1
ATOM 1608 C C . PHE A 1 207 ? -16.644 6.772 2.897 1.00 94.62 207 PHE A C 1
ATOM 1610 O O . PHE A 1 207 ? -15.592 6.206 3.195 1.00 94.62 207 PHE A O 1
ATOM 1617 N N . SER A 1 208 ? -16.746 7.567 1.838 1.00 94.50 208 SER A N 1
ATOM 1618 C CA . SER A 1 208 ? -15.654 7.884 0.914 1.00 94.50 208 SER A CA 1
ATOM 1619 C C . SER A 1 208 ? -15.084 9.284 1.162 1.00 94.50 208 SER A C 1
ATOM 1621 O O . SER A 1 208 ? -15.669 10.079 1.898 1.00 94.50 208 SER A O 1
ATOM 1623 N N . ALA A 1 209 ? -13.984 9.634 0.488 1.00 93.44 209 ALA A N 1
ATOM 1624 C CA . ALA A 1 209 ? -13.453 11.000 0.509 1.00 93.44 209 ALA A CA 1
ATOM 1625 C C . ALA A 1 209 ? -14.494 12.059 0.091 1.00 93.44 209 ALA A C 1
ATOM 1627 O O . ALA A 1 209 ? -14.491 13.166 0.615 1.00 93.44 209 ALA A O 1
ATOM 1628 N N . ARG A 1 210 ? -15.455 11.704 -0.776 1.00 92.75 210 ARG A N 1
ATOM 1629 C CA . ARG A 1 210 ? -16.529 12.610 -1.231 1.00 92.75 210 ARG A CA 1
ATOM 1630 C C . ARG A 1 210 ? -17.523 12.989 -0.133 1.00 92.75 210 ARG A C 1
ATOM 1632 O O . ARG A 1 210 ? -18.255 13.960 -0.281 1.00 92.75 210 ARG A O 1
ATOM 1639 N N . ASP A 1 211 ? -17.579 12.210 0.942 1.00 92.31 211 ASP A N 1
ATOM 1640 C CA . ASP A 1 211 ? -18.432 12.478 2.099 1.00 92.31 211 ASP A CA 1
ATOM 1641 C C . ASP A 1 211 ? -17.762 13.412 3.121 1.00 92.31 211 ASP A C 1
ATOM 1643 O O . ASP A 1 211 ? -18.403 13.837 4.087 1.00 92.31 211 ASP A O 1
ATOM 1647 N N . VAL A 1 212 ? -16.471 13.701 2.934 1.00 92.38 212 VAL A N 1
ATOM 1648 C CA . VAL A 1 212 ? -15.677 14.569 3.797 1.00 92.38 212 VAL A CA 1
ATOM 1649 C C . VAL A 1 212 ? -15.730 15.994 3.257 1.00 92.38 212 VAL A C 1
ATOM 1651 O O . VAL A 1 212 ? -15.456 16.246 2.093 1.00 92.38 212 VAL A O 1
ATOM 1654 N N . ASP A 1 213 ? -16.066 16.935 4.131 1.00 91.75 213 ASP A N 1
ATOM 1655 C CA . ASP A 1 213 ? -16.017 18.372 3.875 1.00 91.75 213 ASP A CA 1
ATOM 1656 C C . ASP A 1 213 ? -14.623 18.900 4.260 1.00 91.75 213 ASP A C 1
ATOM 1658 O O . ASP A 1 213 ? -14.338 19.010 5.463 1.00 91.75 213 ASP A O 1
ATOM 1662 N N . PRO A 1 214 ? -13.758 19.253 3.287 1.00 87.44 214 PRO A N 1
ATOM 1663 C CA . PRO A 1 214 ? -12.386 19.672 3.564 1.00 87.44 214 PRO A CA 1
ATOM 1664 C C . PRO A 1 214 ? -12.310 20.914 4.458 1.00 87.44 214 PRO A C 1
ATOM 1666 O O . PRO A 1 214 ? -11.378 21.052 5.249 1.00 87.44 214 PRO A O 1
ATOM 1669 N N . ALA A 1 215 ? -13.317 21.797 4.407 1.00 89.00 215 ALA A N 1
ATOM 1670 C CA . ALA A 1 215 ? -13.340 23.020 5.206 1.00 89.00 215 ALA A CA 1
ATOM 1671 C C . ALA A 1 215 ? -13.544 22.746 6.705 1.00 89.00 215 ALA A C 1
ATOM 1673 O O . ALA A 1 215 ? -13.184 23.567 7.551 1.00 89.00 215 ALA A O 1
ATOM 1674 N N . ARG A 1 216 ? -14.110 21.585 7.059 1.00 89.88 216 ARG A N 1
ATOM 1675 C CA . ARG A 1 216 ? -14.373 21.189 8.452 1.00 89.88 216 ARG A CA 1
ATOM 1676 C C . ARG A 1 216 ? -13.245 20.363 9.068 1.00 89.88 216 ARG A C 1
ATOM 1678 O O . ARG A 1 216 ? -13.255 20.135 10.278 1.00 89.88 216 ARG A O 1
ATOM 1685 N N . VAL A 1 217 ? -12.263 19.944 8.271 1.00 89.38 217 VAL A N 1
ATOM 1686 C CA . VAL A 1 217 ? -11.149 19.094 8.696 1.00 89.38 217 VAL A CA 1
ATOM 1687 C C . VAL A 1 217 ? -9.895 19.946 8.932 1.00 89.38 217 VAL A C 1
ATOM 1689 O O . VAL A 1 217 ? -9.107 20.223 8.034 1.00 89.38 217 VAL A O 1
ATOM 1692 N N . THR A 1 218 ? -9.693 20.393 10.176 1.00 86.38 218 THR A N 1
ATOM 1693 C CA . THR A 1 218 ? -8.651 21.389 10.510 1.00 86.38 218 THR A CA 1
ATOM 1694 C C . THR A 1 218 ? -7.412 20.824 11.207 1.00 86.38 218 THR A C 1
ATOM 1696 O O . THR A 1 218 ? -6.374 21.489 11.250 1.00 86.38 218 THR A O 1
ATOM 1699 N N . LYS A 1 219 ? -7.478 19.607 11.752 1.00 91.56 219 LYS A N 1
ATOM 1700 C CA . LYS A 1 219 ? -6.330 18.937 12.387 1.00 91.56 219 LYS A CA 1
ATOM 1701 C C . LYS A 1 219 ? -5.510 18.173 11.348 1.00 91.56 219 LYS A C 1
ATOM 1703 O O . LYS A 1 219 ? -6.079 17.624 10.410 1.00 91.56 219 LYS A O 1
ATOM 1708 N N . ALA A 1 220 ? -4.189 18.118 11.528 1.00 91.12 220 ALA A N 1
ATOM 1709 C CA . ALA A 1 220 ? -3.271 17.492 10.571 1.00 91.12 220 ALA A CA 1
ATOM 1710 C C . ALA A 1 220 ? -3.608 16.014 10.316 1.00 91.12 220 ALA A C 1
ATOM 1712 O O . ALA A 1 220 ? -3.842 15.643 9.171 1.00 91.12 220 ALA A O 1
ATOM 1713 N N . GLY A 1 221 ? -3.751 15.204 11.373 1.00 92.00 221 GLY A N 1
ATOM 1714 C CA . GLY A 1 221 ? -4.143 13.795 11.238 1.00 92.00 221 GLY A CA 1
ATOM 1715 C C . GLY A 1 221 ? -5.517 13.585 10.598 1.00 92.00 221 GLY A C 1
ATOM 1716 O O . GLY A 1 221 ? -5.727 12.601 9.896 1.00 92.00 221 GLY A O 1
ATOM 1717 N N . ALA A 1 222 ? -6.441 14.526 10.792 1.00 91.31 222 ALA A N 1
ATOM 1718 C CA . ALA A 1 222 ? -7.755 14.475 10.172 1.00 91.31 222 ALA A CA 1
ATOM 1719 C C . ALA A 1 222 ? -7.679 14.782 8.665 1.00 91.31 222 ALA A C 1
ATOM 1721 O O . ALA A 1 222 ? -8.257 14.047 7.871 1.00 91.31 222 ALA A O 1
ATOM 1722 N N . ARG A 1 223 ? -6.927 15.817 8.259 1.00 92.88 223 ARG A N 1
ATOM 1723 C CA . ARG A 1 223 ? -6.709 16.120 6.832 1.00 92.88 223 ARG A CA 1
ATOM 1724 C C . ARG A 1 223 ? -6.054 14.944 6.128 1.00 92.88 223 ARG A C 1
ATOM 1726 O O . ARG A 1 223 ? -6.587 14.461 5.143 1.00 92.88 223 ARG A O 1
ATOM 1733 N N . LEU A 1 224 ? -5.009 14.397 6.746 1.00 94.12 224 LEU A N 1
ATOM 1734 C CA . LEU A 1 224 ? -4.302 13.243 6.211 1.00 94.12 224 LEU A CA 1
ATOM 1735 C C . LEU A 1 224 ? -5.225 12.028 6.020 1.00 94.12 224 LEU A C 1
ATOM 1737 O O . LEU A 1 224 ? -5.062 11.293 5.056 1.00 94.12 224 LEU A O 1
ATOM 1741 N N . LEU A 1 225 ? -6.214 11.812 6.897 1.00 94.81 225 LEU A N 1
ATOM 1742 C CA . LEU A 1 225 ? -7.208 10.753 6.694 1.00 94.81 225 LEU A CA 1
ATOM 1743 C C . LEU A 1 225 ? -8.111 11.020 5.484 1.00 94.81 225 LEU A C 1
ATOM 1745 O O . LEU A 1 225 ? -8.422 10.084 4.752 1.00 94.81 225 LEU A O 1
ATOM 1749 N N . ALA A 1 226 ? -8.546 12.267 5.290 1.00 93.88 226 ALA A N 1
ATOM 1750 C CA . ALA A 1 226 ? -9.351 12.652 4.134 1.00 93.88 226 ALA A CA 1
ATOM 1751 C C . ALA A 1 226 ? -8.586 12.398 2.826 1.00 93.88 226 ALA A C 1
ATOM 1753 O O . ALA A 1 226 ? -9.103 11.718 1.940 1.00 93.88 226 ALA A O 1
ATOM 1754 N N . ASP A 1 227 ? -7.331 12.845 2.773 1.00 94.25 227 ASP A N 1
ATOM 1755 C CA . ASP A 1 227 ? -6.441 12.657 1.625 1.00 94.25 227 ASP A CA 1
ATOM 1756 C C . ASP A 1 227 ? -6.155 11.159 1.398 1.00 94.25 227 ASP A C 1
ATOM 1758 O O . ASP A 1 227 ? -6.156 10.666 0.269 1.00 94.25 227 ASP A O 1
ATOM 1762 N N . TYR A 1 228 ? -5.984 10.384 2.477 1.00 95.62 228 TYR A N 1
ATOM 1763 C CA . TYR A 1 228 ? -5.745 8.943 2.381 1.00 95.62 228 TYR A CA 1
ATOM 1764 C C . TYR A 1 228 ? -6.964 8.162 1.875 1.00 95.62 228 TYR A C 1
ATOM 1766 O O . TYR A 1 228 ? -6.800 7.184 1.149 1.00 95.62 228 TYR A O 1
ATOM 1774 N N . LEU A 1 229 ? -8.188 8.580 2.222 1.00 95.56 229 LEU A N 1
ATOM 1775 C CA . LEU A 1 229 ? -9.416 7.996 1.670 1.00 95.56 229 LEU A CA 1
ATOM 1776 C C . LEU A 1 229 ? -9.497 8.203 0.154 1.00 95.56 229 LEU A C 1
ATOM 1778 O O . LEU A 1 229 ? -9.928 7.301 -0.561 1.00 95.56 229 LEU A O 1
ATOM 1782 N N . GLU A 1 230 ? -9.082 9.371 -0.339 1.00 94.81 230 GLU A N 1
ATOM 1783 C CA . GLU A 1 230 ? -9.043 9.655 -1.775 1.00 94.81 230 GLU A CA 1
ATOM 1784 C C . GLU A 1 230 ? -7.986 8.791 -2.470 1.00 94.81 230 GLU A C 1
ATOM 1786 O O . GLU A 1 230 ? -8.292 8.092 -3.438 1.00 94.81 230 GLU A O 1
ATOM 1791 N N . TYR A 1 231 ? -6.775 8.756 -1.912 1.00 94.38 231 TYR A N 1
ATOM 1792 C CA . TYR A 1 231 ? -5.662 7.959 -2.421 1.00 94.38 231 TYR A CA 1
ATOM 1793 C C . TYR A 1 231 ? -5.957 6.449 -2.443 1.00 94.38 231 TYR A C 1
ATOM 1795 O O . TYR A 1 231 ? -5.688 5.760 -3.428 1.00 94.38 231 TYR A O 1
ATOM 1803 N N . ALA A 1 232 ? -6.538 5.903 -1.372 1.00 94.75 232 ALA A N 1
ATOM 1804 C CA . ALA A 1 232 ? -6.933 4.497 -1.331 1.00 94.75 232 ALA A CA 1
ATOM 1805 C C . ALA A 1 232 ? -8.107 4.211 -2.281 1.00 94.75 232 ALA A C 1
ATOM 1807 O O . ALA A 1 232 ? -8.146 3.147 -2.905 1.00 94.75 232 ALA A O 1
ATOM 1808 N N . GLY A 1 233 ? -9.036 5.163 -2.425 1.00 92.81 233 GLY A N 1
ATOM 1809 C CA . GLY A 1 233 ? -10.160 5.097 -3.359 1.00 92.81 233 GLY A CA 1
ATOM 1810 C C . GLY A 1 233 ? -9.734 5.043 -4.828 1.00 92.81 233 GLY A C 1
ATOM 1811 O O . GLY A 1 233 ? -10.408 4.400 -5.631 1.00 92.81 233 GLY A O 1
ATOM 1812 N N . SER A 1 234 ? -8.594 5.647 -5.177 1.00 90.62 234 SER A N 1
ATOM 1813 C CA . SER A 1 234 ? -7.991 5.539 -6.510 1.00 90.62 234 SER A CA 1
ATOM 1814 C C . SER A 1 234 ? -7.084 4.312 -6.684 1.00 90.62 234 SER A C 1
ATOM 1816 O O . SER A 1 234 ? -6.489 4.138 -7.744 1.00 90.62 234 SER A O 1
ATOM 1818 N N . GLY A 1 235 ? -6.943 3.453 -5.668 1.00 89.62 235 GLY A N 1
ATOM 1819 C CA . GLY A 1 235 ? -6.037 2.299 -5.709 1.00 89.62 235 GLY A CA 1
ATOM 1820 C C . GLY A 1 235 ? -4.553 2.677 -5.644 1.00 89.62 235 GLY A C 1
ATOM 1821 O O . GLY A 1 235 ? -3.692 1.908 -6.078 1.00 89.62 235 GLY A O 1
ATOM 1822 N N . GLY A 1 236 ? -4.246 3.865 -5.120 1.00 87.12 236 GLY A N 1
ATOM 1823 C CA . GLY A 1 236 ? -2.888 4.380 -4.980 1.00 87.12 236 GLY A CA 1
ATOM 1824 C C . GLY A 1 236 ? -2.309 5.001 -6.248 1.00 87.12 236 GLY A C 1
ATOM 1825 O O . GLY A 1 236 ? -1.105 5.237 -6.317 1.00 87.12 236 GLY A O 1
ATOM 1826 N N . THR A 1 237 ? -3.136 5.260 -7.262 1.00 76.81 237 THR A N 1
ATOM 1827 C CA . THR A 1 237 ? -2.734 6.061 -8.422 1.00 76.81 237 THR A CA 1
ATOM 1828 C C . THR A 1 237 ? -3.179 7.509 -8.223 1.00 76.81 237 THR A C 1
ATOM 1830 O O . THR A 1 237 ? -4.383 7.748 -8.098 1.00 76.81 237 THR A O 1
ATOM 1833 N N . PRO A 1 238 ? -2.258 8.486 -8.196 1.00 59.19 238 PRO A N 1
ATOM 1834 C CA . PRO A 1 238 ? -2.626 9.899 -8.201 1.00 59.19 238 PRO A CA 1
ATOM 1835 C C . PRO A 1 238 ? -3.525 10.227 -9.401 1.00 59.19 238 PRO A C 1
ATOM 1837 O O . PRO A 1 238 ? -3.333 9.663 -10.480 1.00 59.19 238 PRO A O 1
ATOM 1840 N N . SER A 1 239 ? -4.467 11.162 -9.242 1.00 49.25 239 SER A N 1
ATOM 1841 C CA . SER A 1 239 ? -5.384 11.578 -10.322 1.00 49.25 239 SER A CA 1
ATOM 1842 C C . SER A 1 239 ? -4.656 12.123 -11.567 1.00 49.25 239 SER A C 1
ATOM 1844 O O . SER A 1 239 ? -5.224 12.110 -12.656 1.00 49.25 239 SER A O 1
ATOM 1846 N N . ASP A 1 240 ? -3.390 12.535 -11.426 1.00 45.56 240 ASP A N 1
ATOM 1847 C CA . ASP A 1 240 ? -2.534 13.045 -12.508 1.00 45.56 240 ASP A CA 1
ATOM 1848 C C . ASP A 1 240 ? -1.607 11.982 -13.136 1.00 45.56 240 ASP A C 1
ATOM 1850 O O . ASP A 1 240 ? -0.900 12.262 -14.106 1.00 45.56 240 ASP A O 1
ATOM 1854 N N . ALA A 1 241 ? -1.625 10.731 -12.655 1.00 48.59 241 ALA A N 1
ATOM 1855 C CA . ALA A 1 241 ? -0.800 9.644 -13.204 1.00 48.59 241 ALA A CA 1
ATOM 1856 C C . ALA A 1 241 ? -1.221 9.199 -14.624 1.00 48.59 241 ALA A C 1
ATOM 1858 O O . ALA A 1 241 ? -0.530 8.407 -15.262 1.00 48.59 241 ALA A O 1
ATOM 1859 N N . SER A 1 242 ? -2.334 9.728 -15.141 1.00 38.03 242 SER A N 1
ATOM 1860 C CA . SER A 1 242 ? -2.786 9.595 -16.532 1.00 38.03 242 SER A CA 1
ATOM 1861 C C . SER A 1 242 ? -2.104 10.559 -17.514 1.00 38.03 242 SER A C 1
ATOM 1863 O O . SER A 1 242 ? -2.408 10.526 -18.709 1.00 38.03 242 SER A O 1
ATOM 1865 N N . GLY A 1 243 ? -1.168 11.396 -17.055 1.00 43.38 243 GLY A N 1
ATOM 1866 C CA . GLY A 1 243 ? -0.295 12.174 -17.931 1.00 43.38 243 GLY A CA 1
ATOM 1867 C C . GLY A 1 243 ? 0.645 11.252 -18.703 1.00 43.38 243 GLY A C 1
ATOM 1868 O O . GLY A 1 243 ? 1.703 10.883 -18.200 1.00 43.38 243 GLY A O 1
ATOM 1869 N N . GLY A 1 244 ? 0.248 10.855 -19.915 1.00 52.72 244 GLY A N 1
ATOM 1870 C CA . GLY A 1 244 ? 1.077 10.062 -20.815 1.00 52.72 244 GLY A CA 1
ATOM 1871 C C . GLY A 1 244 ? 2.471 10.670 -20.918 1.00 52.72 244 GLY A C 1
ATOM 1872 O O . GLY A 1 244 ? 2.632 11.779 -21.426 1.00 52.72 244 GLY A O 1
ATOM 1873 N N . SER A 1 245 ? 3.468 9.949 -20.404 1.00 61.06 245 SER A N 1
ATOM 1874 C CA . SER A 1 245 ? 4.867 10.333 -20.541 1.00 61.06 245 SER A CA 1
ATOM 1875 C C . SER A 1 245 ? 5.158 10.612 -22.015 1.00 61.06 245 SER A C 1
ATOM 1877 O O . SER A 1 245 ? 4.895 9.781 -22.892 1.00 61.06 245 SER A O 1
ATOM 1879 N N . THR A 1 246 ? 5.674 11.806 -22.297 1.00 74.31 246 THR A N 1
ATOM 1880 C CA . THR A 1 246 ? 6.159 12.165 -23.623 1.00 74.31 246 THR A CA 1
ATOM 1881 C C . THR A 1 246 ? 7.435 11.381 -23.901 1.00 74.31 246 THR A C 1
ATOM 1883 O O . THR A 1 246 ? 8.540 11.838 -23.622 1.00 74.31 246 THR A O 1
ATOM 1886 N N . LEU A 1 247 ? 7.272 10.185 -24.468 1.00 82.56 247 LEU A N 1
ATOM 1887 C CA . LEU A 1 247 ? 8.394 9.342 -24.869 1.00 82.56 247 LEU A CA 1
ATOM 1888 C C . LEU A 1 247 ? 9.306 10.095 -25.834 1.00 82.56 247 LEU A C 1
ATOM 1890 O O . LEU A 1 247 ? 8.832 10.676 -26.818 1.00 82.56 247 LEU A O 1
ATOM 1894 N N . ASN A 1 248 ? 10.611 10.048 -25.596 1.00 87.06 248 ASN A N 1
ATOM 1895 C CA . ASN A 1 248 ? 11.608 10.586 -26.514 1.00 87.06 248 ASN A CA 1
ATOM 1896 C C . ASN A 1 248 ? 11.704 9.720 -27.802 1.00 87.06 248 ASN A C 1
ATOM 1898 O O . ASN A 1 248 ? 11.128 8.633 -27.864 1.00 87.06 248 ASN A O 1
ATOM 1902 N N . PRO A 1 249 ? 12.380 10.174 -28.880 1.00 89.50 249 PRO A N 1
ATOM 1903 C CA . PRO A 1 249 ? 12.446 9.413 -30.134 1.00 89.50 249 PRO A CA 1
ATOM 1904 C C . PRO A 1 249 ? 13.013 7.995 -29.991 1.00 89.50 249 PRO A C 1
ATOM 1906 O O . PRO A 1 249 ? 12.527 7.086 -30.657 1.00 89.50 249 PRO A O 1
ATOM 1909 N N . PHE A 1 250 ? 14.005 7.808 -29.117 1.00 89.12 250 PHE A N 1
ATOM 1910 C CA . PHE A 1 250 ? 14.603 6.504 -28.838 1.00 89.12 250 PHE A CA 1
ATOM 1911 C C . PHE A 1 250 ? 13.606 5.585 -28.118 1.00 89.12 250 PHE A C 1
ATOM 1913 O O . PHE A 1 250 ? 13.353 4.477 -28.573 1.00 89.12 250 PHE A O 1
ATOM 1920 N N . GLU A 1 251 ? 12.957 6.076 -27.065 1.00 90.25 251 GLU A N 1
ATOM 1921 C CA . GLU A 1 251 ? 11.910 5.357 -26.332 1.00 90.25 251 GLU A CA 1
ATOM 1922 C C . GLU A 1 251 ? 10.727 4.966 -27.229 1.00 90.25 251 GLU A C 1
ATOM 1924 O O . GLU A 1 251 ? 10.185 3.867 -27.107 1.00 90.25 251 GLU A O 1
ATOM 1929 N N . ARG A 1 252 ? 10.332 5.838 -28.166 1.00 91.88 252 ARG A N 1
ATOM 1930 C CA . ARG A 1 252 ? 9.288 5.512 -29.149 1.00 91.88 252 ARG A CA 1
ATOM 1931 C C . ARG A 1 252 ? 9.710 4.373 -30.073 1.00 91.88 252 ARG A C 1
ATOM 1933 O O . ARG A 1 252 ? 8.920 3.456 -30.258 1.00 91.88 252 ARG A O 1
ATOM 1940 N N . ASP A 1 253 ? 10.937 4.395 -30.596 1.00 93.75 253 ASP A N 1
ATOM 1941 C CA . ASP A 1 253 ? 11.450 3.311 -31.449 1.00 93.75 253 ASP A CA 1
ATOM 1942 C C . ASP A 1 253 ? 11.525 1.975 -30.685 1.00 93.75 253 ASP A C 1
ATOM 1944 O O . ASP A 1 253 ? 11.109 0.946 -31.215 1.00 93.75 253 ASP A O 1
ATOM 1948 N N . VAL A 1 254 ? 11.953 1.988 -29.416 1.00 93.69 254 VAL A N 1
ATOM 1949 C CA . VAL A 1 254 ? 11.933 0.798 -28.540 1.00 93.69 254 VAL A CA 1
ATOM 1950 C C . VAL A 1 254 ? 10.514 0.255 -28.382 1.00 93.69 254 VAL A C 1
ATOM 1952 O O . VAL A 1 254 ? 10.270 -0.923 -28.655 1.00 93.69 254 VAL A O 1
ATOM 1955 N N . ARG A 1 255 ? 9.562 1.109 -27.988 1.00 93.88 255 ARG A N 1
ATOM 1956 C CA . ARG A 1 255 ? 8.152 0.729 -27.821 1.00 93.88 255 ARG A CA 1
ATOM 1957 C C . ARG A 1 255 ? 7.574 0.138 -29.107 1.00 93.88 255 ARG A C 1
ATOM 1959 O O . ARG A 1 255 ? 6.923 -0.900 -29.052 1.00 93.88 255 ARG A O 1
ATOM 1966 N N . ASP A 1 256 ? 7.796 0.789 -30.245 1.00 94.81 256 ASP A N 1
ATOM 1967 C CA . ASP A 1 256 ? 7.192 0.399 -31.520 1.00 94.81 256 ASP A CA 1
ATOM 1968 C C . ASP A 1 256 ? 7.738 -0.951 -32.013 1.00 94.81 256 ASP A C 1
ATOM 1970 O O . ASP A 1 256 ? 6.979 -1.780 -32.520 1.00 94.81 256 ASP A O 1
ATOM 1974 N N . ARG A 1 257 ? 9.029 -1.235 -31.790 1.00 95.88 257 ARG A N 1
ATOM 1975 C CA . ARG A 1 257 ? 9.616 -2.553 -32.090 1.00 95.88 257 ARG A CA 1
ATOM 1976 C C . ARG A 1 257 ? 9.094 -3.655 -31.175 1.00 95.88 257 ARG A C 1
ATOM 1978 O O . ARG A 1 257 ? 8.797 -4.742 -31.660 1.00 95.88 257 ARG A O 1
ATOM 1985 N N . LEU A 1 258 ? 8.951 -3.389 -29.876 1.00 94.69 258 LEU A N 1
ATOM 1986 C CA . LEU A 1 258 ? 8.359 -4.353 -28.941 1.00 94.69 258 LEU A CA 1
ATOM 1987 C C . LEU A 1 258 ? 6.895 -4.642 -29.296 1.00 94.69 258 LEU A C 1
ATOM 1989 O O . LEU A 1 258 ? 6.491 -5.804 -29.339 1.00 94.69 258 LEU A O 1
ATOM 1993 N N . ALA A 1 259 ? 6.132 -3.611 -29.667 1.00 95.00 259 ALA A N 1
ATOM 1994 C CA . ALA A 1 259 ? 4.765 -3.769 -30.152 1.00 95.00 259 ALA A CA 1
ATOM 1995 C C . ALA A 1 259 ? 4.698 -4.617 -31.437 1.00 95.00 259 ALA A C 1
ATOM 1997 O O . ALA A 1 259 ? 3.802 -5.449 -31.569 1.00 95.00 259 ALA A O 1
ATOM 1998 N N . ALA A 1 260 ? 5.668 -4.483 -32.351 1.00 96.06 260 ALA A N 1
ATOM 1999 C CA . ALA A 1 260 ? 5.767 -5.330 -33.544 1.00 96.06 260 ALA A CA 1
ATOM 2000 C C . ALA A 1 260 ? 6.033 -6.816 -33.222 1.00 96.06 260 ALA A C 1
ATOM 2002 O O . ALA A 1 260 ? 5.685 -7.685 -34.020 1.00 96.06 260 ALA A O 1
ATOM 2003 N N . PHE A 1 261 ? 6.593 -7.123 -32.046 1.00 94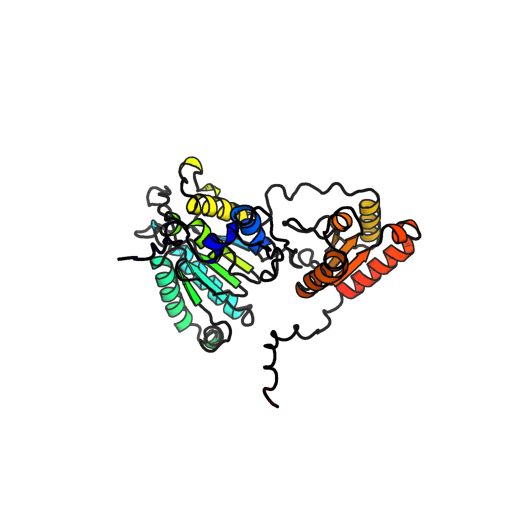.88 261 PHE A N 1
ATOM 2004 C CA . PHE A 1 261 ? 6.706 -8.488 -31.519 1.00 94.88 261 PHE A CA 1
ATOM 2005 C C . PHE A 1 261 ? 5.472 -8.953 -30.727 1.00 94.88 261 PHE A C 1
ATOM 2007 O O . PHE A 1 261 ? 5.477 -10.058 -30.193 1.00 94.88 261 PHE A O 1
ATOM 2014 N N . GLY A 1 262 ? 4.417 -8.136 -30.637 1.00 94.75 262 GLY A N 1
ATOM 2015 C CA . GLY A 1 262 ? 3.230 -8.427 -29.827 1.00 94.75 262 GLY A CA 1
ATOM 2016 C C . GLY A 1 262 ? 3.427 -8.188 -28.327 1.00 94.75 262 GLY A C 1
ATOM 2017 O O . GLY A 1 262 ? 2.580 -8.583 -27.528 1.00 94.75 262 GLY A O 1
ATOM 2018 N N . ILE A 1 263 ? 4.524 -7.538 -27.928 1.00 95.56 263 ILE A N 1
ATOM 2019 C CA . ILE A 1 263 ? 4.846 -7.258 -26.528 1.00 95.56 263 ILE A CA 1
ATOM 2020 C C . ILE A 1 263 ? 4.242 -5.908 -26.152 1.00 95.56 263 ILE A C 1
ATOM 2022 O O . ILE A 1 263 ? 4.634 -4.862 -26.671 1.00 95.56 263 ILE A O 1
ATOM 2026 N N . THR A 1 264 ? 3.298 -5.924 -25.213 1.00 94.06 264 THR A N 1
ATOM 2027 C CA . THR A 1 264 ? 2.728 -4.693 -24.664 1.00 94.06 264 THR A CA 1
ATOM 2028 C C . THR A 1 264 ? 3.613 -4.182 -23.535 1.00 94.06 264 THR A C 1
ATOM 2030 O O . THR A 1 264 ? 3.935 -4.912 -22.597 1.00 94.06 264 THR A O 1
ATOM 2033 N N . VAL A 1 265 ? 4.003 -2.911 -23.625 1.00 92.69 265 VAL A N 1
ATOM 2034 C CA . VAL A 1 265 ? 4.809 -2.235 -22.609 1.00 92.69 265 VAL A CA 1
ATOM 2035 C C . VAL A 1 265 ? 4.106 -0.998 -22.083 1.00 92.69 265 VAL A C 1
ATOM 2037 O O . VAL A 1 265 ? 3.418 -0.286 -22.815 1.00 92.69 265 VAL A O 1
ATOM 2040 N N . VAL A 1 266 ? 4.327 -0.722 -20.806 1.00 91.31 266 VAL A N 1
ATOM 2041 C CA . VAL A 1 266 ? 3.872 0.492 -20.143 1.00 91.31 266 VAL A CA 1
ATOM 2042 C C . VAL A 1 266 ? 5.095 1.367 -19.896 1.00 91.31 266 VAL A C 1
ATOM 2044 O O . VAL A 1 266 ? 5.979 0.950 -19.146 1.00 91.31 266 VAL A O 1
ATOM 2047 N N . PRO A 1 267 ? 5.159 2.567 -20.489 1.00 90.19 267 PRO A N 1
ATOM 2048 C CA . PRO A 1 267 ? 6.258 3.482 -20.242 1.00 90.19 267 PRO A CA 1
ATOM 2049 C C . PRO A 1 267 ? 6.161 4.131 -18.858 1.00 90.19 267 PRO A C 1
ATOM 2051 O O . PRO A 1 267 ? 5.057 4.351 -18.356 1.00 90.19 267 PRO A O 1
ATOM 2054 N N . GLN A 1 268 ? 7.309 4.496 -18.283 1.00 87.19 268 GLN A N 1
ATOM 2055 C CA . GLN A 1 268 ? 7.417 5.252 -17.026 1.00 87.19 268 GLN A CA 1
ATOM 2056 C C . GLN A 1 268 ? 6.565 4.652 -15.895 1.00 87.19 268 GLN A C 1
ATOM 2058 O O . GLN A 1 268 ? 5.823 5.347 -15.188 1.00 87.19 268 GLN A O 1
ATOM 2063 N N . TYR A 1 269 ? 6.663 3.329 -15.754 1.00 89.19 269 TYR A N 1
ATOM 2064 C CA . TYR A 1 269 ? 5.860 2.552 -14.829 1.00 89.19 269 TYR A CA 1
ATOM 2065 C C . TYR A 1 269 ? 6.270 2.826 -13.382 1.00 89.19 269 TYR A C 1
ATOM 2067 O O . TYR A 1 269 ? 7.424 2.635 -12.998 1.00 89.19 269 TYR A O 1
ATOM 2075 N N . GLY A 1 270 ? 5.287 3.272 -12.603 1.00 87.88 270 GLY A N 1
ATOM 2076 C CA . GLY A 1 270 ? 5.384 3.548 -11.179 1.00 87.88 270 GLY A CA 1
ATOM 2077 C C . GLY A 1 270 ? 4.548 4.758 -10.757 1.00 87.88 270 GLY A C 1
ATOM 2078 O O . GLY A 1 270 ? 3.949 5.438 -11.592 1.00 87.88 270 GLY A O 1
ATOM 2079 N N . VAL A 1 271 ? 4.484 5.031 -9.460 1.00 84.94 271 VAL A N 1
ATOM 2080 C CA . VAL A 1 271 ? 3.837 6.212 -8.865 1.00 84.94 271 VAL A CA 1
ATOM 2081 C C . VAL A 1 271 ? 4.810 7.062 -8.050 1.00 84.94 271 VAL A C 1
ATOM 2083 O O . VAL A 1 271 ? 4.546 8.247 -7.863 1.00 84.94 271 VAL A O 1
ATOM 2086 N N . GLY A 1 272 ? 5.937 6.498 -7.606 1.00 81.06 272 GLY A N 1
ATOM 2087 C CA . GLY A 1 272 ? 6.964 7.200 -6.851 1.00 81.06 272 GLY A CA 1
ATOM 2088 C C . GLY A 1 272 ? 7.898 8.054 -7.712 1.00 81.06 272 GLY A C 1
ATOM 2089 O O . GLY A 1 272 ? 7.687 8.284 -8.907 1.00 81.06 272 GLY A O 1
ATOM 2090 N N . GLY A 1 273 ? 8.962 8.545 -7.070 1.00 78.06 273 GLY A N 1
ATOM 2091 C CA . GLY A 1 273 ? 9.994 9.353 -7.729 1.00 78.06 273 GLY A CA 1
ATOM 2092 C C . GLY A 1 273 ? 10.881 8.557 -8.693 1.00 78.06 273 GLY A C 1
ATOM 2093 O O . GLY A 1 273 ? 11.462 9.135 -9.607 1.00 78.06 273 GLY A O 1
ATOM 2094 N N . PHE A 1 274 ? 10.978 7.239 -8.512 1.00 83.12 274 PHE A N 1
ATOM 2095 C CA . PHE A 1 274 ? 11.626 6.338 -9.458 1.00 83.12 274 PHE A CA 1
ATOM 2096 C C . PHE A 1 274 ? 10.564 5.640 -10.311 1.00 83.12 274 PHE A C 1
ATOM 2098 O O . PHE A 1 274 ? 9.525 5.225 -9.804 1.00 83.12 274 PHE A O 1
ATOM 2105 N N . ARG A 1 275 ? 10.835 5.508 -11.611 1.00 86.94 275 ARG A N 1
ATOM 2106 C CA . ARG A 1 275 ? 9.950 4.862 -12.582 1.00 86.94 275 ARG A CA 1
ATOM 2107 C C . ARG A 1 275 ? 10.770 3.944 -13.469 1.00 86.94 275 ARG A C 1
ATOM 2109 O O . ARG A 1 275 ? 11.859 4.318 -13.896 1.00 86.94 275 ARG A O 1
ATOM 2116 N N . VAL A 1 276 ? 10.234 2.761 -13.744 1.00 89.00 276 VAL A N 1
ATOM 2117 C CA . VAL A 1 276 ? 10.812 1.845 -14.731 1.00 89.00 276 VAL A CA 1
ATOM 2118 C C . VAL A 1 276 ? 10.509 2.402 -16.118 1.00 89.00 276 VAL A C 1
ATOM 2120 O O . VAL A 1 276 ? 9.352 2.715 -16.409 1.00 89.00 276 VAL A O 1
ATOM 2123 N N . ASP A 1 277 ? 11.523 2.515 -16.978 1.00 89.31 277 ASP A N 1
ATOM 2124 C CA . ASP A 1 277 ? 11.357 3.152 -18.290 1.00 89.31 277 ASP A CA 1
ATOM 2125 C C . ASP A 1 277 ? 10.307 2.435 -19.139 1.00 89.31 277 ASP A C 1
ATOM 2127 O O . ASP A 1 277 ? 9.419 3.095 -19.677 1.00 89.31 277 ASP A O 1
ATOM 2131 N N . PHE A 1 278 ? 10.347 1.097 -19.175 1.00 92.19 278 PHE A N 1
ATOM 2132 C CA . PHE A 1 278 ? 9.262 0.267 -19.697 1.00 92.19 278 PHE A CA 1
ATOM 2133 C C . PHE A 1 278 ? 9.017 -0.974 -18.837 1.00 92.19 278 PHE A C 1
ATOM 2135 O O . PHE A 1 278 ? 9.926 -1.759 -18.580 1.00 92.19 278 PHE A O 1
ATOM 2142 N N . ALA A 1 279 ? 7.762 -1.202 -18.457 1.00 93.69 279 ALA A N 1
ATOM 2143 C CA . ALA A 1 279 ? 7.309 -2.457 -17.868 1.00 93.69 279 ALA A CA 1
ATOM 2144 C C . ALA A 1 279 ? 6.565 -3.288 -18.919 1.00 93.69 279 ALA A C 1
ATOM 2146 O O . ALA A 1 279 ? 5.519 -2.860 -19.410 1.00 93.69 279 ALA A O 1
ATOM 2147 N N . ALA A 1 280 ? 7.084 -4.464 -19.272 1.00 95.00 280 ALA A N 1
ATOM 2148 C CA . ALA A 1 280 ? 6.410 -5.378 -20.192 1.00 95.00 280 ALA A CA 1
ATOM 2149 C C . ALA A 1 280 ? 5.342 -6.201 -19.464 1.00 95.00 280 ALA A C 1
ATOM 2151 O O . ALA A 1 280 ? 5.587 -6.717 -18.370 1.00 95.00 280 ALA A O 1
ATOM 2152 N N . THR A 1 281 ? 4.166 -6.345 -20.072 1.00 93.62 281 THR A N 1
ATOM 2153 C CA . THR A 1 281 ? 3.029 -7.066 -19.487 1.00 93.62 281 THR A CA 1
ATOM 2154 C C . THR A 1 281 ? 3.036 -8.545 -19.871 1.00 93.62 281 THR A C 1
ATOM 2156 O O . THR A 1 281 ? 3.468 -8.915 -20.966 1.00 93.62 281 THR A O 1
ATOM 2159 N N . HIS A 1 282 ? 2.506 -9.404 -19.001 1.00 93.19 282 HIS A N 1
ATOM 2160 C CA . HIS A 1 282 ? 2.263 -10.809 -19.317 1.00 93.19 282 HIS A CA 1
ATOM 2161 C C . HIS A 1 282 ? 1.240 -10.920 -20.468 1.00 93.19 282 HIS A C 1
ATOM 2163 O O . HIS A 1 282 ? 0.263 -10.164 -20.479 1.00 93.19 282 HIS A O 1
ATOM 2169 N N . PRO A 1 283 ? 1.411 -11.846 -21.433 1.00 91.19 283 PRO A N 1
ATOM 2170 C CA . PRO A 1 283 ? 0.574 -11.887 -22.638 1.00 91.19 283 PRO A CA 1
ATOM 2171 C C . PRO A 1 283 ? -0.892 -12.249 -22.357 1.00 91.19 283 PRO A C 1
ATOM 2173 O O . PRO A 1 283 ? -1.785 -11.797 -23.066 1.00 91.19 283 PRO A O 1
ATOM 2176 N N . THR A 1 284 ? -1.154 -13.045 -21.315 1.00 90.56 284 THR A N 1
ATOM 2177 C CA . THR A 1 284 ? -2.514 -13.469 -20.923 1.00 90.56 284 THR A CA 1
ATOM 2178 C C . THR A 1 284 ? -3.042 -12.777 -19.667 1.00 90.56 284 THR A C 1
ATOM 2180 O O . THR A 1 284 ? -4.199 -12.981 -19.312 1.00 90.56 284 THR A O 1
ATOM 2183 N N . ASP A 1 285 ? -2.212 -11.982 -18.986 1.00 88.81 285 ASP A N 1
ATOM 2184 C CA . ASP A 1 285 ? -2.592 -11.262 -17.767 1.00 88.81 285 ASP A CA 1
ATOM 2185 C C . ASP A 1 285 ? -2.013 -9.836 -17.785 1.00 88.81 285 ASP A C 1
ATOM 2187 O O . ASP A 1 285 ? -0.906 -9.594 -17.298 1.00 88.81 285 ASP A O 1
ATOM 2191 N N . PRO A 1 286 ? -2.762 -8.856 -18.317 1.00 85.38 286 PRO A N 1
ATOM 2192 C CA . PRO A 1 286 ? -2.312 -7.469 -18.385 1.00 85.38 286 PRO A CA 1
ATOM 2193 C C . PRO A 1 286 ? -2.058 -6.812 -17.018 1.00 85.38 286 PRO A C 1
ATOM 2195 O O . PRO A 1 286 ? -1.475 -5.728 -16.969 1.00 85.38 286 PRO A O 1
ATOM 2198 N N . GLN A 1 287 ? -2.507 -7.414 -15.908 1.00 85.75 287 GLN A N 1
ATOM 2199 C CA . GLN A 1 287 ? -2.235 -6.904 -14.563 1.00 85.75 287 GLN A CA 1
ATOM 2200 C C . GLN A 1 287 ? -0.855 -7.324 -14.049 1.00 85.75 287 GLN A C 1
ATOM 2202 O O . GLN A 1 287 ? -0.343 -6.691 -13.126 1.00 85.75 287 GLN A O 1
ATOM 2207 N N . ARG A 1 288 ? -0.229 -8.338 -14.651 1.00 90.25 288 ARG A N 1
ATOM 2208 C CA . ARG A 1 288 ? 1.091 -8.838 -14.267 1.00 90.25 288 ARG A CA 1
ATOM 2209 C C . ARG A 1 288 ? 2.169 -8.261 -15.177 1.00 90.25 288 ARG A C 1
ATOM 2211 O O . ARG A 1 288 ? 2.163 -8.478 -16.386 1.00 90.25 288 ARG A O 1
ATOM 2218 N N . MET A 1 289 ? 3.113 -7.534 -14.597 1.00 92.88 289 MET A N 1
ATOM 2219 C CA . MET A 1 289 ? 4.330 -7.086 -15.268 1.00 92.88 289 MET A CA 1
ATOM 2220 C C . MET A 1 289 ? 5.398 -8.175 -15.123 1.00 92.88 289 MET A C 1
ATOM 2222 O O . MET A 1 289 ? 5.560 -8.742 -14.044 1.00 92.88 289 MET A O 1
ATOM 2226 N N . VAL A 1 290 ? 6.103 -8.493 -16.207 1.00 94.12 290 VAL A N 1
ATOM 2227 C CA . VAL A 1 290 ? 7.046 -9.628 -16.255 1.00 94.12 290 VAL A CA 1
ATOM 2228 C C . VAL A 1 290 ? 8.498 -9.200 -16.417 1.00 94.12 290 VAL A C 1
ATOM 2230 O O . VAL A 1 290 ? 9.386 -9.888 -15.920 1.00 94.12 290 VAL A O 1
ATOM 2233 N N . LEU A 1 291 ? 8.743 -8.064 -17.076 1.00 95.94 291 LEU A N 1
ATOM 2234 C CA . LEU A 1 291 ? 10.084 -7.571 -17.384 1.00 95.94 291 LEU A CA 1
ATOM 2235 C C . LEU A 1 291 ? 10.159 -6.057 -17.161 1.00 95.94 291 LEU A C 1
ATOM 2237 O O . LEU A 1 291 ? 9.385 -5.303 -17.755 1.00 95.94 291 LEU A O 1
ATOM 2241 N N . ALA A 1 292 ? 11.104 -5.626 -16.330 1.00 95.19 292 ALA A N 1
ATOM 2242 C CA . ALA A 1 292 ? 11.508 -4.235 -16.188 1.00 95.19 292 ALA A CA 1
ATOM 2243 C C . ALA A 1 292 ? 12.641 -3.953 -17.176 1.00 95.19 292 ALA A C 1
ATOM 2245 O O . ALA A 1 292 ? 13.709 -4.561 -17.096 1.00 95.19 292 ALA A O 1
ATOM 2246 N N . ILE A 1 293 ? 12.408 -3.028 -18.101 1.00 94.19 293 ILE A N 1
ATOM 2247 C CA . ILE A 1 293 ? 13.398 -2.571 -19.071 1.00 94.19 293 ILE A CA 1
ATOM 2248 C C . ILE A 1 293 ? 13.829 -1.169 -18.651 1.00 94.19 293 ILE A C 1
ATOM 2250 O O . ILE A 1 293 ? 13.005 -0.254 -18.603 1.00 94.19 293 ILE A O 1
ATOM 2254 N N . GLU A 1 294 ? 15.116 -1.003 -18.362 1.00 90.38 294 GLU A N 1
ATOM 2255 C CA . GLU A 1 294 ? 15.703 0.306 -18.074 1.00 90.38 294 GLU A CA 1
ATOM 2256 C C . GLU A 1 294 ? 16.695 0.715 -19.158 1.00 90.38 294 GLU A C 1
ATOM 2258 O O . GLU A 1 294 ? 17.633 -0.026 -19.465 1.00 90.38 294 GLU A O 1
ATOM 2263 N N . ALA A 1 295 ? 16.539 1.933 -19.662 1.00 85.69 295 ALA A N 1
ATOM 2264 C CA . ALA A 1 295 ? 17.475 2.574 -20.564 1.00 85.69 295 ALA A CA 1
ATOM 2265 C C . ALA A 1 295 ? 18.491 3.450 -19.808 1.00 85.69 295 ALA A C 1
ATOM 2267 O O . ALA A 1 295 ? 18.265 3.912 -18.692 1.00 85.69 295 ALA A O 1
ATOM 2268 N N . ASP A 1 296 ? 19.624 3.747 -20.438 1.00 75.31 296 ASP A N 1
ATOM 2269 C CA . ASP A 1 296 ? 20.664 4.657 -19.932 1.00 75.31 296 ASP A CA 1
ATOM 2270 C C . ASP A 1 296 ? 20.318 6.161 -20.097 1.00 75.31 296 ASP A C 1
ATOM 2272 O O . ASP A 1 296 ? 21.200 7.009 -20.255 1.00 75.31 296 ASP A O 1
ATOM 2276 N N . GLY A 1 297 ? 19.024 6.507 -20.036 1.00 63.69 297 GLY A N 1
ATOM 2277 C CA . GLY A 1 297 ? 18.474 7.848 -20.273 1.00 63.69 297 GLY A CA 1
ATOM 2278 C C . GLY A 1 297 ? 18.754 8.901 -19.181 1.00 63.69 297 GLY A C 1
ATOM 2279 O O . GLY A 1 297 ? 19.647 8.784 -18.345 1.00 63.69 297 GLY A O 1
ATOM 2280 N N . THR A 1 298 ? 17.985 9.993 -19.156 1.00 53.28 298 THR A N 1
ATOM 2281 C CA . THR A 1 298 ? 18.145 11.091 -18.172 1.00 53.28 298 THR A CA 1
ATOM 2282 C C . THR A 1 298 ? 18.052 10.619 -16.715 1.00 53.28 298 THR A C 1
ATOM 2284 O O . THR A 1 298 ? 18.909 10.982 -15.915 1.00 53.28 298 THR A O 1
ATOM 2287 N N . THR A 1 299 ? 17.128 9.708 -16.396 1.00 51.91 299 THR A N 1
ATOM 2288 C CA . THR A 1 299 ? 16.961 9.102 -15.056 1.00 51.91 299 THR A CA 1
ATOM 2289 C C . THR A 1 299 ? 18.161 8.245 -14.624 1.00 51.91 299 THR A C 1
ATOM 2291 O O . THR A 1 299 ? 18.433 8.072 -13.428 1.00 51.91 299 THR A O 1
ATOM 2294 N N . TYR A 1 300 ? 18.916 7.719 -15.595 1.00 53.19 300 TYR A N 1
ATOM 2295 C CA . TYR A 1 300 ? 20.206 7.079 -15.363 1.00 53.19 300 TYR A CA 1
ATOM 2296 C C . TYR A 1 300 ? 21.264 8.129 -15.017 1.00 53.19 300 TYR A C 1
ATOM 2298 O O . TYR A 1 300 ? 22.026 7.900 -14.093 1.00 53.19 300 TYR A O 1
ATOM 2306 N N . ARG A 1 301 ? 21.282 9.308 -15.658 1.00 46.16 301 ARG A N 1
ATOM 2307 C CA . ARG A 1 301 ? 22.289 10.372 -15.438 1.00 46.16 301 ARG A CA 1
ATOM 2308 C C . ARG A 1 301 ? 22.166 11.166 -14.134 1.00 46.16 301 ARG A C 1
ATOM 2310 O O . ARG A 1 301 ? 23.174 11.749 -13.735 1.00 46.16 301 ARG A O 1
ATOM 2317 N N . ASP A 1 302 ? 21.032 11.114 -13.441 1.00 50.06 302 ASP A N 1
ATOM 2318 C CA . ASP A 1 302 ? 20.789 11.920 -12.229 1.00 50.06 302 ASP A CA 1
ATOM 2319 C C . ASP A 1 302 ? 21.118 11.217 -10.899 1.00 50.06 302 ASP A C 1
ATOM 2321 O O . ASP A 1 302 ? 21.102 11.830 -9.831 1.00 50.06 302 ASP A O 1
ATOM 2325 N N . SER A 1 303 ? 21.452 9.923 -10.912 1.00 54.75 303 SER A N 1
ATOM 2326 C CA . SER A 1 303 ? 21.740 9.198 -9.666 1.00 54.75 303 SER A CA 1
ATOM 2327 C C . SER A 1 303 ? 23.123 9.558 -9.068 1.00 54.75 303 SER A C 1
ATOM 2329 O O . SER A 1 303 ? 24.098 9.753 -9.779 1.00 54.75 303 SER A O 1
ATOM 2331 N N . ARG A 1 304 ? 23.278 9.619 -7.746 1.00 50.69 304 ARG A N 1
ATOM 2332 C CA . ARG A 1 304 ? 24.527 10.130 -7.144 1.00 50.69 304 ARG A CA 1
ATOM 2333 C C . ARG A 1 304 ? 25.739 9.189 -7.241 1.00 50.69 304 ARG A C 1
ATOM 2335 O O . ARG A 1 304 ? 26.856 9.670 -7.071 1.00 50.69 304 ARG A O 1
ATOM 2342 N N . SER A 1 305 ? 25.565 7.889 -7.514 1.00 58.53 305 SER A N 1
ATOM 2343 C CA . SER A 1 305 ? 26.689 6.946 -7.639 1.00 58.53 305 SER A CA 1
ATOM 2344 C C . SER A 1 305 ? 26.437 5.800 -8.630 1.00 58.53 305 SER A C 1
ATOM 2346 O O . SER A 1 305 ? 25.311 5.337 -8.792 1.00 58.53 305 SER A O 1
ATOM 2348 N N . VAL A 1 306 ? 27.507 5.294 -9.260 1.00 58.38 306 VAL A N 1
ATOM 2349 C CA . VAL A 1 306 ? 27.469 4.142 -10.191 1.00 58.38 306 VAL A CA 1
ATOM 2350 C C . VAL A 1 306 ? 26.924 2.882 -9.505 1.00 58.38 306 VAL A C 1
ATOM 2352 O O . VAL A 1 306 ? 26.144 2.138 -10.089 1.00 58.38 306 VAL A O 1
ATOM 2355 N N . ARG A 1 307 ? 27.252 2.681 -8.220 1.00 58.09 307 ARG A N 1
ATOM 2356 C CA . ARG A 1 307 ? 26.750 1.553 -7.419 1.00 58.09 307 ARG A CA 1
ATOM 2357 C C . ARG A 1 307 ? 25.229 1.596 -7.235 1.00 58.09 307 ARG A C 1
ATOM 2359 O O . ARG A 1 307 ? 24.591 0.544 -7.279 1.00 58.09 307 ARG A O 1
ATOM 2366 N N . ASP A 1 308 ? 24.661 2.791 -7.065 1.00 60.53 308 ASP A N 1
ATOM 2367 C CA . ASP A 1 308 ? 23.210 2.969 -6.974 1.00 60.53 308 ASP A CA 1
ATOM 2368 C C . ASP A 1 308 ? 22.523 2.654 -8.311 1.00 60.53 308 ASP A C 1
ATOM 2370 O O . ASP A 1 308 ? 21.464 2.034 -8.308 1.00 60.53 308 ASP A O 1
ATOM 2374 N N . ARG A 1 309 ? 23.118 3.058 -9.446 1.00 64.19 309 ARG A N 1
ATOM 2375 C CA . ARG A 1 309 ? 22.542 2.868 -10.798 1.00 64.19 309 ARG A CA 1
ATOM 2376 C C . ARG A 1 309 ? 22.577 1.420 -11.251 1.00 64.19 309 ARG A C 1
ATOM 2378 O O . ARG A 1 309 ? 21.571 0.909 -11.732 1.00 64.19 309 ARG A O 1
ATOM 2385 N N . ASP A 1 310 ? 23.726 0.777 -11.085 1.00 64.06 310 ASP A N 1
ATOM 2386 C CA . ASP A 1 310 ? 24.021 -0.451 -11.822 1.00 64.06 310 ASP A CA 1
ATOM 2387 C C . ASP A 1 310 ? 23.774 -1.708 -11.000 1.00 64.06 310 ASP A C 1
ATOM 2389 O O . ASP A 1 310 ? 23.516 -2.770 -11.564 1.00 64.06 310 ASP A O 1
ATOM 2393 N N . ARG A 1 311 ? 23.827 -1.592 -9.669 1.00 75.19 311 ARG A N 1
ATOM 2394 C CA . ARG A 1 311 ? 23.701 -2.743 -8.777 1.00 75.19 311 ARG A CA 1
ATOM 2395 C C . ARG A 1 311 ? 22.446 -2.686 -7.921 1.00 75.19 311 ARG A C 1
ATOM 2397 O O . ARG A 1 311 ? 21.614 -3.578 -8.009 1.00 75.19 311 ARG A O 1
ATOM 2404 N N . LEU A 1 312 ? 22.276 -1.618 -7.141 1.00 80.25 312 LEU A N 1
ATOM 2405 C CA . LEU A 1 312 ? 21.221 -1.573 -6.123 1.00 80.25 312 LEU A CA 1
ATOM 2406 C C . LEU A 1 312 ? 19.806 -1.515 -6.716 1.00 80.25 312 LEU A C 1
ATOM 2408 O O . LEU A 1 312 ? 18.907 -2.151 -6.178 1.00 80.25 312 LEU A O 1
ATOM 2412 N N . ARG A 1 313 ? 19.591 -0.796 -7.829 1.00 84.88 313 ARG A N 1
ATOM 2413 C CA . ARG A 1 313 ? 18.276 -0.755 -8.504 1.00 84.88 313 ARG A CA 1
ATOM 2414 C C . ARG A 1 313 ? 17.865 -2.122 -9.038 1.00 84.88 313 ARG A C 1
ATOM 2416 O O . ARG A 1 313 ? 16.747 -2.559 -8.785 1.00 84.88 313 ARG A O 1
ATOM 2423 N N . LYS A 1 314 ? 18.789 -2.789 -9.735 1.00 88.56 314 LYS A N 1
ATOM 2424 C CA . LYS A 1 314 ? 18.592 -4.140 -10.261 1.00 88.56 314 LYS A CA 1
ATOM 2425 C C . LYS A 1 314 ? 18.276 -5.115 -9.123 1.00 88.56 314 LYS A C 1
ATOM 2427 O O . LYS A 1 314 ? 17.204 -5.706 -9.138 1.00 88.56 314 LYS A O 1
ATOM 2432 N N . GLU A 1 315 ? 19.146 -5.188 -8.109 1.00 88.31 315 GLU A N 1
ATOM 2433 C CA . GLU A 1 315 ? 18.964 -6.059 -6.934 1.00 88.31 315 GLU A CA 1
ATOM 2434 C C . GLU A 1 315 ? 17.601 -5.816 -6.259 1.00 88.31 315 GLU A C 1
ATOM 2436 O O . GLU A 1 315 ? 16.924 -6.752 -5.834 1.00 88.31 315 GLU A O 1
ATOM 2441 N N . HIS A 1 316 ? 17.165 -4.555 -6.177 1.00 89.25 316 HIS A N 1
ATOM 2442 C CA . HIS A 1 316 ? 15.886 -4.217 -5.569 1.00 89.25 316 HIS A CA 1
ATOM 2443 C C . HIS A 1 316 ? 14.688 -4.660 -6.413 1.00 89.25 316 HIS A C 1
ATOM 2445 O O . HIS A 1 316 ? 13.763 -5.256 -5.866 1.00 89.25 316 HIS A O 1
ATOM 2451 N N . LEU A 1 317 ? 14.691 -4.386 -7.721 1.00 91.19 317 LEU A N 1
ATOM 2452 C CA . LEU A 1 317 ? 13.628 -4.817 -8.631 1.00 91.19 317 LEU A CA 1
ATOM 2453 C C . LEU A 1 317 ? 13.537 -6.350 -8.680 1.00 91.19 317 LEU A C 1
ATOM 2455 O O . LEU A 1 317 ? 12.444 -6.896 -8.554 1.00 91.19 317 LEU A O 1
ATOM 2459 N N . GLU A 1 318 ? 14.665 -7.054 -8.758 1.00 92.38 318 GLU A N 1
ATOM 2460 C CA . GLU A 1 318 ? 14.696 -8.524 -8.731 1.00 92.38 318 GLU A CA 1
ATOM 2461 C C . GLU A 1 318 ? 14.099 -9.077 -7.430 1.00 92.38 318 GLU A C 1
ATOM 2463 O O . GLU A 1 318 ? 13.249 -9.963 -7.460 1.00 92.38 318 GLU A O 1
ATOM 2468 N N . ARG A 1 319 ? 14.417 -8.475 -6.276 1.00 90.06 319 ARG A N 1
ATOM 2469 C CA . ARG A 1 319 ? 13.800 -8.836 -4.985 1.00 90.06 319 ARG A CA 1
ATOM 2470 C C . ARG A 1 319 ? 12.283 -8.596 -4.950 1.00 90.06 319 ARG A C 1
ATOM 2472 O O . ARG A 1 319 ? 11.562 -9.276 -4.217 1.00 90.06 319 ARG A O 1
ATOM 2479 N N . LEU A 1 320 ? 11.785 -7.628 -5.719 1.00 90.50 320 LEU A N 1
ATOM 2480 C CA . LEU A 1 320 ? 10.351 -7.376 -5.906 1.00 90.50 320 LEU A CA 1
ATOM 2481 C C . LEU A 1 320 ? 9.691 -8.343 -6.908 1.00 90.50 320 LEU A C 1
ATOM 2483 O O . LEU A 1 320 ? 8.476 -8.278 -7.093 1.00 90.50 320 LEU A O 1
ATOM 2487 N N . GLY A 1 321 ? 10.461 -9.262 -7.497 1.00 90.75 321 GLY A N 1
ATOM 2488 C CA . GLY A 1 321 ? 9.992 -10.295 -8.419 1.00 90.75 321 GLY A CA 1
ATOM 2489 C C . GLY A 1 321 ? 10.097 -9.911 -9.895 1.00 90.75 321 GLY A C 1
ATOM 2490 O O . GLY A 1 321 ? 9.508 -10.588 -10.735 1.00 90.75 321 GLY A O 1
ATOM 2491 N N . TRP A 1 322 ? 10.791 -8.820 -10.228 1.00 93.69 322 TRP A N 1
ATOM 2492 C CA . TRP A 1 322 ? 11.002 -8.428 -11.619 1.00 93.69 322 TRP A CA 1
ATOM 2493 C C . TRP A 1 322 ? 12.106 -9.252 -12.269 1.00 93.69 322 TRP A C 1
ATOM 2495 O O . TRP A 1 322 ? 13.201 -9.358 -11.725 1.00 93.69 322 TRP A O 1
ATOM 2505 N N . ASN A 1 323 ? 11.885 -9.683 -13.510 1.00 95.50 323 ASN A N 1
ATOM 2506 C CA . ASN A 1 323 ? 13.011 -9.879 -14.416 1.00 95.50 323 ASN A CA 1
ATOM 2507 C C . ASN A 1 323 ? 13.519 -8.504 -14.854 1.00 95.50 323 ASN A C 1
ATOM 2509 O O . ASN A 1 323 ? 12.720 -7.601 -15.124 1.00 95.50 323 ASN A O 1
ATOM 2513 N N . PHE A 1 324 ? 14.834 -8.340 -14.950 1.00 93.88 324 PHE A N 1
ATOM 2514 C CA . PHE A 1 324 ? 15.454 -7.059 -15.265 1.00 93.88 324 PHE A CA 1
ATOM 2515 C C . PHE A 1 324 ? 16.257 -7.122 -16.567 1.00 93.88 324 PHE A C 1
ATOM 2517 O O . PHE A 1 324 ? 17.105 -7.997 -16.740 1.00 93.88 324 PHE A O 1
ATOM 2524 N N . HIS A 1 325 ? 16.056 -6.148 -17.456 1.00 94.44 325 HIS A N 1
ATOM 2525 C CA . HIS A 1 325 ? 16.835 -5.996 -18.683 1.00 94.44 325 HIS A CA 1
ATOM 2526 C C . HIS A 1 325 ? 17.368 -4.567 -18.835 1.00 94.44 325 HIS A C 1
ATOM 2528 O O . HIS A 1 325 ? 16.611 -3.596 -18.851 1.00 94.44 325 HIS A O 1
ATOM 2534 N N . ARG A 1 326 ? 18.691 -4.435 -18.992 1.00 91.25 326 ARG A N 1
ATOM 2535 C CA . ARG A 1 326 ? 19.353 -3.151 -19.261 1.00 91.25 326 ARG A CA 1
ATOM 2536 C C . ARG A 1 326 ? 19.451 -2.915 -20.762 1.00 91.25 326 ARG A C 1
ATOM 2538 O O . ARG A 1 326 ? 20.017 -3.738 -21.474 1.00 91.25 326 ARG A O 1
ATOM 2545 N N . LEU A 1 327 ? 19.005 -1.745 -21.200 1.00 90.62 327 LEU A N 1
ATOM 2546 C CA . LEU A 1 327 ? 19.128 -1.265 -22.566 1.00 90.62 327 LEU A CA 1
ATOM 2547 C C . LEU A 1 327 ? 20.118 -0.095 -22.637 1.00 90.62 327 LEU A C 1
ATOM 2549 O O . LEU A 1 327 ? 19.984 0.888 -21.913 1.00 90.62 327 LEU A O 1
ATOM 2553 N N . TRP A 1 328 ? 21.101 -0.180 -23.530 1.00 89.06 328 TRP A N 1
ATOM 2554 C CA . TRP A 1 328 ? 22.060 0.904 -23.764 1.00 89.06 328 TRP A CA 1
ATOM 2555 C C . TRP A 1 328 ? 21.721 1.615 -25.071 1.00 89.06 328 TRP A C 1
ATOM 2557 O O . TRP A 1 328 ? 21.767 1.002 -26.140 1.00 89.06 328 TRP A O 1
ATOM 2567 N N . SER A 1 329 ? 21.414 2.909 -25.004 1.00 87.88 329 SER A N 1
ATOM 2568 C CA . SER A 1 329 ? 21.070 3.736 -26.167 1.00 87.88 329 SER A CA 1
ATOM 2569 C C . SER A 1 329 ? 22.176 3.750 -27.225 1.00 87.88 329 SER A C 1
ATOM 2571 O O . SER A 1 329 ? 21.889 3.779 -28.420 1.00 87.88 329 SER A O 1
ATOM 2573 N N . THR A 1 330 ? 23.442 3.648 -26.811 1.00 88.44 330 THR A N 1
ATOM 2574 C CA . THR A 1 330 ? 24.603 3.544 -27.710 1.00 88.44 330 THR A CA 1
ATOM 2575 C C . THR A 1 330 ? 24.590 2.260 -28.536 1.00 88.44 330 THR A C 1
ATOM 2577 O O . THR A 1 330 ? 24.808 2.303 -29.749 1.00 88.44 330 THR A O 1
ATOM 2580 N N . ASN A 1 331 ? 24.294 1.119 -27.909 1.00 90.44 331 ASN A N 1
ATOM 2581 C CA . ASN A 1 331 ? 24.184 -0.147 -28.624 1.00 90.44 331 ASN A CA 1
ATOM 2582 C C . ASN A 1 331 ? 22.938 -0.174 -29.506 1.00 90.44 331 ASN A C 1
ATOM 2584 O O . ASN A 1 331 ? 23.011 -0.640 -30.641 1.00 90.44 331 ASN A O 1
ATOM 2588 N N . TRP A 1 332 ? 21.830 0.379 -29.006 1.00 92.44 332 TRP A N 1
ATOM 2589 C CA . TRP A 1 332 ? 20.598 0.502 -29.771 1.00 92.44 332 TRP A CA 1
ATOM 2590 C C . TRP A 1 332 ? 20.801 1.325 -31.035 1.00 92.44 332 TRP A C 1
ATOM 2592 O O . TRP A 1 332 ? 20.353 0.922 -32.094 1.00 92.44 332 TRP A O 1
ATOM 2602 N N . PHE A 1 333 ? 21.519 2.446 -30.962 1.00 90.69 333 PHE A N 1
ATOM 2603 C CA . PHE A 1 333 ? 21.818 3.255 -32.142 1.00 90.69 333 PHE A CA 1
ATOM 2604 C C . PHE A 1 333 ? 22.694 2.509 -33.160 1.00 90.69 333 PHE A C 1
ATOM 2606 O O . PHE A 1 333 ? 22.533 2.696 -34.364 1.00 90.69 333 PHE A O 1
ATOM 2613 N N . ARG A 1 334 ? 23.616 1.657 -32.690 1.00 93.94 334 ARG A N 1
ATOM 2614 C CA . ARG A 1 334 ? 24.514 0.880 -33.555 1.00 93.94 334 ARG A CA 1
ATOM 2615 C C . ARG A 1 334 ? 23.793 -0.259 -34.276 1.00 93.94 334 ARG A C 1
ATOM 2617 O O . ARG A 1 334 ? 24.033 -0.457 -35.461 1.00 93.94 334 ARG A O 1
ATOM 2624 N N . ASP A 1 335 ? 22.970 -1.020 -33.558 1.00 95.25 335 ASP A N 1
ATOM 2625 C CA . ASP A 1 335 ? 22.216 -2.150 -34.108 1.00 95.25 335 ASP A CA 1
ATOM 2626 C C . ASP A 1 335 ? 20.877 -2.344 -33.364 1.00 95.25 335 ASP A C 1
ATOM 2628 O O . ASP A 1 335 ? 20.767 -3.180 -32.456 1.00 95.25 335 ASP A O 1
ATOM 2632 N N . PRO A 1 336 ? 19.832 -1.582 -33.744 1.00 93.75 336 PRO A N 1
ATOM 2633 C CA . PRO A 1 336 ? 18.522 -1.681 -33.108 1.00 93.75 336 PRO A CA 1
ATOM 2634 C C . PRO A 1 336 ? 17.872 -3.055 -33.295 1.00 93.75 336 PRO A C 1
ATOM 2636 O O . PRO A 1 336 ? 17.074 -3.478 -32.464 1.00 93.75 336 PRO A O 1
ATOM 2639 N N . GLN A 1 337 ? 18.168 -3.755 -34.396 1.00 94.31 337 GLN A N 1
ATOM 2640 C CA . GLN A 1 337 ? 17.556 -5.053 -34.684 1.00 94.31 337 GLN A CA 1
ATOM 2641 C C . GLN A 1 337 ? 18.090 -6.129 -33.737 1.00 94.31 337 GLN A C 1
ATOM 2643 O O . GLN A 1 337 ? 17.296 -6.875 -33.160 1.00 94.31 337 GLN A O 1
ATOM 2648 N N . ALA A 1 338 ? 19.407 -6.178 -33.522 1.00 95.69 338 ALA A N 1
ATOM 2649 C CA . ALA A 1 338 ? 20.017 -7.140 -32.608 1.00 95.69 338 ALA A CA 1
ATOM 2650 C C . ALA A 1 338 ? 19.658 -6.881 -31.135 1.00 95.69 338 AL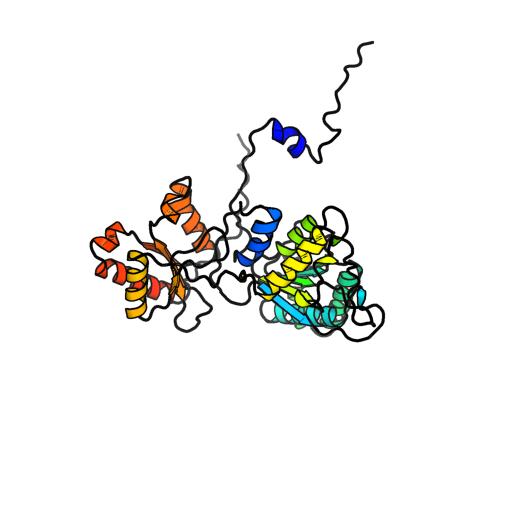A A C 1
ATOM 2652 O O . ALA A 1 338 ? 19.493 -7.829 -30.365 1.00 95.69 338 ALA A O 1
ATOM 2653 N N . GLU A 1 339 ? 19.548 -5.618 -30.712 1.00 95.69 339 GLU A N 1
ATOM 2654 C CA . GLU A 1 339 ? 19.093 -5.286 -29.352 1.00 95.69 339 GLU A CA 1
ATOM 2655 C C . GLU A 1 339 ? 17.599 -5.603 -29.161 1.00 95.69 339 GLU A C 1
ATOM 2657 O O . GLU A 1 339 ? 17.218 -6.189 -28.149 1.00 95.69 339 GLU A O 1
ATOM 2662 N N . ALA A 1 340 ? 16.747 -5.314 -30.153 1.00 94.94 340 ALA A N 1
ATOM 2663 C CA . ALA A 1 340 ? 15.328 -5.666 -30.095 1.00 94.94 340 ALA A CA 1
ATOM 2664 C C . ALA A 1 340 ? 15.110 -7.192 -30.031 1.00 94.94 340 ALA A C 1
ATOM 2666 O O . ALA A 1 340 ? 14.241 -7.657 -29.295 1.00 94.94 340 ALA A O 1
ATOM 2667 N N . ALA A 1 341 ? 15.920 -7.978 -30.750 1.00 95.31 341 ALA A N 1
ATOM 2668 C CA . ALA A 1 341 ? 15.891 -9.439 -30.668 1.00 95.31 341 ALA A CA 1
ATOM 2669 C C . ALA A 1 341 ? 16.275 -9.955 -29.268 1.00 95.31 341 ALA A C 1
ATOM 2671 O O . ALA A 1 341 ? 15.596 -10.831 -28.737 1.00 95.31 341 ALA A O 1
ATOM 2672 N N . ARG A 1 342 ? 17.302 -9.372 -28.634 1.00 96.12 342 ARG A N 1
ATOM 2673 C CA . ARG A 1 342 ? 17.697 -9.714 -27.254 1.00 96.12 342 ARG A CA 1
ATOM 2674 C C . ARG A 1 342 ? 16.638 -9.342 -26.220 1.00 96.12 342 ARG A C 1
ATOM 2676 O O . ARG A 1 342 ? 16.400 -10.106 -25.290 1.00 96.12 342 ARG A O 1
ATOM 2683 N N . LEU A 1 343 ? 15.982 -8.194 -26.382 1.00 95.69 343 LEU A N 1
ATOM 2684 C CA . LEU A 1 343 ? 14.848 -7.807 -25.538 1.00 95.69 343 LEU A CA 1
ATOM 2685 C C . LEU A 1 343 ? 13.691 -8.799 -25.654 1.00 95.69 343 LEU A C 1
ATOM 2687 O O . LEU A 1 343 ? 13.089 -9.165 -24.647 1.00 95.69 343 LEU A O 1
ATOM 2691 N N . ARG A 1 344 ? 13.388 -9.242 -26.878 1.00 96.06 344 ARG A N 1
ATOM 2692 C CA . ARG A 1 344 ? 12.363 -10.256 -27.122 1.00 96.06 344 ARG A CA 1
ATOM 2693 C C . ARG A 1 344 ? 12.710 -11.576 -26.433 1.00 96.06 344 ARG A C 1
ATOM 2695 O O . ARG A 1 344 ? 11.849 -12.135 -25.767 1.00 96.06 344 ARG A O 1
ATOM 2702 N N . GLU A 1 345 ? 13.949 -12.043 -26.550 1.00 96.19 345 GLU A N 1
ATOM 2703 C CA . GLU A 1 345 ? 14.399 -13.267 -25.876 1.00 96.19 345 GLU A CA 1
ATOM 2704 C C . GLU A 1 345 ? 14.274 -13.147 -24.348 1.00 96.19 345 GLU A C 1
ATOM 2706 O O . GLU A 1 345 ? 13.721 -14.032 -23.698 1.00 96.19 345 GLU A O 1
ATOM 2711 N N . ALA A 1 346 ? 14.701 -12.018 -23.772 1.00 96.00 346 ALA A N 1
ATOM 2712 C CA . ALA A 1 346 ? 14.552 -11.759 -22.340 1.00 96.00 346 ALA A CA 1
ATOM 2713 C C . ALA A 1 346 ? 13.077 -11.726 -21.901 1.00 96.00 346 ALA A C 1
ATOM 2715 O O . ALA A 1 346 ? 12.742 -12.200 -20.818 1.00 96.00 346 ALA A O 1
ATOM 2716 N N . TYR A 1 347 ? 12.183 -11.193 -22.739 1.00 96.31 347 TYR A N 1
ATOM 2717 C CA . TYR A 1 347 ? 10.743 -11.229 -22.491 1.00 96.31 347 TYR A CA 1
ATOM 2718 C C . TYR A 1 347 ? 10.187 -12.657 -22.533 1.00 96.31 347 TYR A C 1
ATOM 2720 O O . TYR A 1 347 ? 9.442 -13.043 -21.639 1.00 96.31 347 TYR A O 1
ATOM 2728 N N . GLU A 1 348 ? 10.563 -13.455 -23.533 1.00 94.75 348 GLU A N 1
ATOM 2729 C CA . GLU A 1 348 ? 10.136 -14.854 -23.648 1.00 94.75 348 GLU A CA 1
ATOM 2730 C C . GLU A 1 348 ? 10.604 -15.681 -22.436 1.00 94.75 348 GLU A C 1
ATOM 2732 O O . GLU A 1 348 ? 9.822 -16.459 -21.888 1.00 94.75 348 GLU A O 1
ATOM 2737 N N . GLN A 1 349 ? 11.827 -15.444 -21.946 1.00 94.19 349 GLN A N 1
ATOM 2738 C CA . GLN A 1 349 ? 12.333 -16.036 -20.701 1.00 94.19 349 GLN A CA 1
ATOM 2739 C C . GLN A 1 349 ? 11.533 -15.572 -19.474 1.00 94.19 349 GLN A C 1
ATOM 2741 O O . GLN A 1 349 ? 11.144 -16.395 -18.650 1.00 94.19 349 GLN A O 1
ATOM 2746 N N . ALA A 1 350 ? 11.228 -14.275 -19.380 1.00 92.75 350 ALA A N 1
ATOM 2747 C CA . ALA A 1 350 ? 10.474 -13.690 -18.270 1.00 92.75 350 ALA A CA 1
ATOM 2748 C C . ALA A 1 350 ? 8.999 -14.137 -18.204 1.00 92.75 350 ALA A C 1
ATOM 2750 O O . ALA A 1 350 ? 8.395 -14.119 -17.131 1.00 92.75 350 ALA A O 1
ATOM 2751 N N . VAL A 1 351 ? 8.404 -14.500 -19.345 1.00 90.75 351 VAL A N 1
ATOM 2752 C CA . VAL A 1 351 ? 7.043 -15.062 -19.440 1.00 90.75 351 VAL A CA 1
ATOM 2753 C C . VAL A 1 351 ? 7.015 -16.556 -19.106 1.00 90.75 351 VAL A C 1
ATOM 2755 O O . VAL A 1 351 ? 5.962 -17.066 -18.717 1.00 90.75 351 VAL A O 1
ATOM 2758 N N . GLY A 1 352 ? 8.147 -17.255 -19.245 1.00 75.75 352 GLY A N 1
ATOM 2759 C CA . GLY A 1 352 ? 8.293 -18.655 -18.851 1.00 75.75 352 GLY A CA 1
ATOM 2760 C C . GLY A 1 352 ? 7.880 -18.907 -17.391 1.00 75.75 352 GLY A C 1
ATOM 2761 O O . GLY A 1 352 ? 7.730 -17.959 -16.613 1.00 75.75 352 GLY A O 1
ATOM 2762 N N . PRO A 1 353 ? 7.652 -20.176 -16.992 1.00 58.28 353 PRO A N 1
ATOM 2763 C CA . PRO A 1 353 ? 7.353 -20.485 -15.597 1.00 58.28 353 PRO A CA 1
ATOM 2764 C C . PRO A 1 353 ? 8.433 -19.846 -14.713 1.00 58.28 353 PRO A C 1
ATOM 2766 O O . PRO A 1 353 ? 9.608 -19.929 -15.085 1.00 58.28 353 PRO A O 1
ATOM 2769 N N . PRO A 1 354 ? 8.059 -19.175 -13.602 1.00 53.50 354 PRO A N 1
ATOM 2770 C CA . PRO A 1 354 ? 9.052 -18.641 -12.683 1.00 53.50 354 PRO A CA 1
ATOM 2771 C C . PRO A 1 354 ? 10.006 -19.785 -12.356 1.00 53.50 354 PRO A C 1
ATOM 2773 O O . PRO A 1 354 ? 9.552 -20.868 -11.985 1.00 53.50 354 PRO A O 1
ATOM 2776 N N . GLN A 1 355 ? 11.304 -19.588 -12.595 1.00 44.22 355 GLN A N 1
ATOM 2777 C CA . GLN A 1 355 ? 12.282 -20.527 -12.070 1.00 44.22 355 GLN A CA 1
ATOM 2778 C C . GLN A 1 355 ? 12.019 -20.584 -10.566 1.00 44.22 355 GLN A C 1
ATOM 2780 O O . GLN A 1 355 ? 11.847 -19.529 -9.950 1.00 44.22 355 GLN A O 1
ATOM 2785 N N . ASP A 1 356 ? 11.878 -21.789 -10.011 1.00 33.50 356 ASP A N 1
ATOM 2786 C CA . ASP A 1 356 ? 11.808 -22.018 -8.569 1.00 33.50 356 ASP A CA 1
ATOM 2787 C C . ASP A 1 356 ? 13.157 -21.606 -7.952 1.00 33.50 356 ASP A C 1
ATOM 2789 O O . ASP A 1 356 ? 13.949 -22.436 -7.512 1.00 33.50 356 ASP A O 1
ATOM 2793 N N . ASP A 1 357 ? 13.450 -20.309 -7.963 1.00 37.66 357 ASP A N 1
ATOM 2794 C CA . ASP A 1 357 ? 14.394 -19.711 -7.051 1.00 37.66 357 ASP A CA 1
ATOM 2795 C C . ASP A 1 357 ? 13.677 -19.712 -5.708 1.00 37.66 357 ASP A C 1
ATOM 2797 O O . ASP A 1 357 ? 12.739 -18.948 -5.453 1.00 37.66 357 ASP A O 1
ATOM 2801 N N . GLU A 1 358 ? 14.092 -20.666 -4.880 1.00 26.97 358 GLU A N 1
ATOM 2802 C CA . GLU A 1 358 ? 13.858 -20.701 -3.446 1.00 26.97 358 GLU A CA 1
ATOM 2803 C C . GLU A 1 358 ? 13.831 -19.250 -2.925 1.00 26.97 358 GLU A C 1
ATOM 2805 O O . GLU A 1 358 ? 14.758 -18.488 -3.234 1.00 26.97 358 GLU A O 1
ATOM 2810 N N . PRO A 1 359 ? 12.774 -18.812 -2.208 1.00 32.16 359 PRO A N 1
ATOM 2811 C CA . PRO A 1 359 ? 12.705 -17.436 -1.729 1.00 32.16 359 PRO A CA 1
ATOM 2812 C C . PRO A 1 359 ? 14.032 -17.118 -1.039 1.00 32.16 359 PRO A C 1
ATOM 2814 O O . PRO A 1 359 ? 14.475 -17.957 -0.247 1.00 32.16 359 PRO A O 1
ATOM 2817 N N . PRO A 1 360 ? 14.691 -15.975 -1.336 1.00 37.06 360 PRO A N 1
ATOM 2818 C CA . PRO A 1 360 ? 15.976 -15.659 -0.732 1.00 37.06 360 PRO A CA 1
ATOM 2819 C C . PRO A 1 360 ? 15.807 -15.833 0.767 1.00 37.06 360 PRO A C 1
ATOM 2821 O O . PRO A 1 360 ? 14.915 -15.222 1.367 1.00 37.06 360 PRO A O 1
ATOM 2824 N N . GLY A 1 361 ? 16.567 -16.794 1.300 1.00 34.31 361 GLY A N 1
ATOM 2825 C CA . GLY A 1 361 ? 16.373 -17.322 2.635 1.00 34.31 361 GLY A CA 1
ATOM 2826 C C . GLY A 1 361 ? 16.190 -16.185 3.623 1.00 34.31 361 GLY A C 1
ATOM 2827 O O . GLY A 1 361 ? 16.884 -15.171 3.533 1.00 34.31 361 GLY A O 1
ATOM 2828 N N . ARG A 1 362 ? 15.228 -16.374 4.537 1.00 38.16 362 ARG A N 1
ATOM 2829 C CA . ARG A 1 362 ? 15.085 -15.610 5.782 1.00 38.16 362 ARG A CA 1
ATOM 2830 C C . ARG A 1 362 ? 16.449 -15.077 6.191 1.00 38.16 362 ARG A C 1
ATOM 2832 O O . ARG A 1 362 ? 17.357 -15.896 6.340 1.00 38.16 362 ARG A O 1
ATOM 2839 N N . ASP A 1 363 ? 16.561 -13.753 6.315 1.00 35.66 363 ASP A N 1
ATOM 2840 C CA . ASP A 1 363 ? 17.768 -13.060 6.756 1.00 35.66 363 ASP A CA 1
ATOM 2841 C C . ASP A 1 363 ? 18.476 -13.916 7.807 1.00 35.66 363 ASP A C 1
ATOM 2843 O O . ASP A 1 363 ? 17.991 -14.082 8.928 1.00 35.66 363 ASP A O 1
ATOM 2847 N N . LEU A 1 364 ? 19.580 -14.552 7.404 1.00 36.47 364 LEU A N 1
ATOM 2848 C CA . LEU A 1 364 ? 20.432 -15.254 8.341 1.00 36.47 364 LEU A CA 1
ATOM 2849 C C . LEU A 1 364 ? 20.945 -14.169 9.274 1.00 36.47 364 LEU A C 1
ATOM 2851 O O . LEU A 1 364 ? 21.726 -13.309 8.855 1.00 36.47 364 LEU A O 1
ATOM 2855 N N . GLU A 1 365 ? 20.473 -14.205 10.520 1.00 35.66 365 GLU A N 1
ATOM 2856 C CA . GLU A 1 365 ? 21.072 -13.463 11.617 1.00 35.66 365 GLU A CA 1
ATOM 2857 C C . GLU A 1 365 ? 22.598 -13.547 11.474 1.00 35.66 365 GLU A C 1
ATOM 2859 O O . GLU A 1 365 ? 23.132 -14.636 11.205 1.00 35.66 365 GLU A O 1
ATOM 2864 N N . PRO A 1 366 ? 23.324 -12.422 11.591 1.00 38.69 366 PRO A N 1
ATOM 2865 C CA . PRO A 1 366 ? 24.770 -12.456 11.515 1.00 38.69 366 PRO A CA 1
ATOM 2866 C C . PRO A 1 366 ? 25.261 -13.437 12.577 1.00 38.69 366 PRO A C 1
ATOM 2868 O O . PRO A 1 366 ? 25.088 -13.200 13.772 1.00 38.69 366 PRO A O 1
ATOM 2871 N N . ARG A 1 367 ? 25.844 -14.558 12.126 1.00 36.75 367 ARG A N 1
ATOM 2872 C CA . ARG A 1 367 ? 26.454 -15.550 13.013 1.00 36.75 367 ARG A CA 1
ATOM 2873 C C . ARG A 1 367 ? 27.334 -14.798 14.015 1.00 36.75 367 ARG A C 1
ATOM 2875 O O . ARG A 1 367 ? 28.168 -13.999 13.567 1.00 36.75 367 ARG A O 1
ATOM 2882 N N . PRO A 1 368 ? 27.179 -15.025 15.331 1.00 39.06 368 PRO A N 1
ATOM 2883 C CA . PRO A 1 368 ? 28.094 -14.444 16.294 1.00 39.06 368 PRO A CA 1
ATOM 2884 C C . PRO A 1 368 ? 29.507 -14.873 15.899 1.00 39.06 368 PRO A C 1
ATOM 2886 O O . PRO A 1 368 ? 29.753 -16.042 15.582 1.00 39.06 368 PRO A O 1
ATOM 2889 N N . ARG A 1 369 ? 30.423 -13.899 15.830 1.00 47.22 369 ARG A N 1
ATOM 2890 C CA . ARG A 1 369 ? 31.846 -14.201 15.661 1.00 47.22 369 ARG A CA 1
ATOM 2891 C C . ARG A 1 369 ? 32.221 -15.182 16.773 1.00 47.22 369 ARG A C 1
ATOM 2893 O O . ARG A 1 369 ? 31.779 -14.966 17.900 1.00 47.22 369 ARG A O 1
ATOM 2900 N N . PRO A 1 370 ? 32.984 -16.246 16.486 1.00 44.69 370 PRO A N 1
ATOM 2901 C CA . PRO A 1 370 ? 33.491 -17.079 17.556 1.00 44.69 370 PRO A CA 1
ATOM 2902 C C . PRO A 1 370 ? 34.372 -16.197 18.441 1.00 44.69 370 PRO A C 1
ATOM 2904 O O . PRO A 1 370 ? 35.401 -15.687 17.995 1.00 44.69 370 PRO A O 1
ATOM 2907 N N . ASP A 1 371 ? 33.923 -15.983 19.672 1.00 47.81 371 ASP A N 1
ATOM 2908 C CA . ASP A 1 371 ? 34.796 -15.535 20.740 1.00 47.81 371 ASP A CA 1
ATOM 2909 C C . ASP A 1 371 ? 35.849 -16.622 20.958 1.00 47.81 371 ASP A C 1
ATOM 2911 O O . ASP A 1 371 ? 35.522 -17.787 21.197 1.00 47.81 371 ASP A O 1
ATOM 2915 N N . GLY A 1 372 ? 37.117 -16.226 20.879 1.00 50.41 372 GLY A N 1
ATOM 2916 C CA . GLY A 1 372 ? 38.220 -17.007 21.426 1.00 50.41 372 GLY A CA 1
ATOM 2917 C C . GLY A 1 372 ? 39.467 -17.021 20.553 1.00 50.41 372 GLY A C 1
ATOM 2918 O O . GLY A 1 372 ? 39.543 -17.785 19.593 1.00 50.41 372 GLY A O 1
ATOM 2919 N N . ALA A 1 373 ? 40.467 -16.224 20.928 1.00 39.00 373 ALA A N 1
ATOM 2920 C CA . ALA A 1 373 ? 41.645 -16.693 21.673 1.00 39.00 373 ALA A CA 1
ATOM 2921 C C . ALA A 1 373 ? 42.621 -15.530 21.899 1.00 39.00 373 ALA A C 1
ATOM 2923 O O . ALA A 1 373 ? 42.940 -14.833 20.908 1.00 39.00 373 ALA A O 1
#

Sequence (373 aa):
EDEEDLVSFGAGFESVLDALRPLLPTRPLNWHYRSRDERLVAFSNEHIYGGALTTFPGVSRGDCLRHVVVAQSAGPGQEASVTAEVDRVVDLVLDHARARPGESLGVIALGMRHAERIDQALRAALAVHPELEAFFAEDAAEPFFVKNLERVQGDERDAIILSIGYGKHPDGRMRYQWGPLLRDGGERRLNVAATRAKHRLTLVSSFSARDVDPARVTKAGARLLADYLEYAGSGGTPSDASGGSTLNPFERDVRDRLAAFGITVVPQYGVGGFRVDFAATHPTDPQRMVLAIEADGTTYRDSRSVRDRDRLRKEHLERLGWNFHRLWSTNWFRDPQAEAARLREAYEQAVGPPQDDEPPGRDLEPRPRPDGA

pLDDT: mean 85.04, std 16.86, range [26.97, 98.75]

Radius of gyration: 24.41 Å; chains: 1; bounding box: 71×52×82 Å

Foldseek 3Di:
DDPPPPPPLPVPAPDPCRSCVVPDDDDDDQEDQQALACLLCQLVCVQPVVLSHDDDGFQFLDFAFAEDADAADDDPPLQQAGPRLLVVVLVVVVVCLVPPLPWAEEEEEQDPVNLVSSVVVNVVVVVVVVVSVVSQDPPDPQHYYRYYLVPLDPHATQEYEYEQRGDADPVRARPLCSDCLQDPCSLVSVSSRSNRHHGHYYYYYNDALVRDDCVPQDGPNSNSVSVVRVCSNVVSADPCNPPQPPQDPLLVLLQVLCVVVVWHWDAQDGRGPHGQRIFTAQNVGRRGTQAGEHECDPSVVPDPDPCVNPPVVCVSNVLSVYHYDYDYSVVCVVPVPVSSVVVVVSVVVSNPDPDPPPNPDDPDDPPPDDDDD

Secondary structure (DSSP, 8-state):
--------TTTT-SSHHHHHTTTS------B--S-SSGGGTHHHHHHHHTT-SB----SBSSSSEEEEE-PPPSSTTTTTS-HHHHHHHHHHHHHHHHH-TTS-EEEEESSHHHHHHHHHHHHHHHTT-GGGGGGG-TTSSS--EEEETTT-SS--EEEEEEE------TTS------GGGGSTTHHHHHHHHHT-EEEEEEEEESS-GGG--GGG--SHHHHHHHHHHHHHHTTT--TTTTS-----HHHHHHHHHHHHTT--EEEEE-SSS--EEEEEEPSS-TTBEEEEEEESSHHHHTSS-HHIIIIIHHHHHHHTT-EEEEE-HHHHHH-HHHHHHHHHHHHHHHHSPPP---PPPS----PPP----